Protein AF-A0A9E1RSB4-F1 (afdb_monomer_lite)

Foldseek 3Di:
DDLFDDPVDDDDDPVLCVVLVHFDPVDPECSRNLSRNSSVVVVHDDDDDPVDDDDDDDDPDLVRLLLVLLRNLQCLLVCCVRPPCSLALADAAQLLLLLLCQCPPNDPVSNVVSVVSLVVQLVVQLVVCVVPDDCSSVVSNVVSVVSSVVSLLSVLLLCQQAVVVVQPPDPVSVVVNVCSLQVVLVVCCVVVVDPDDSVVSSVSSSSSRNSSNNSNVNNCVVVVDCSSSDHDHDHDDDD

pLDDT: mean 91.97, std 9.06, range [29.28, 98.12]

Sequence (239 aa):
RTSYVPSAMLVVRTNMLEEAGGFDEAMRYGEDVDMVWRLIQHGHLVRFEPAAVVHHRNRPSVAAFARQRFSYGSSAAELSARHGDKVSPLQLPANITMTTLGLLFGGRRLRLVAAAATASSIVALTRKLIGKVDVPVKEAARLTVMTHGYAVHGLAAAVTRSWAPLLVWTSRSRQALAAALVVPAMIDWFRTRPANNLVTHTAFRALDHGSYCAGVWAGVLRSGSVAALLPKVRIGNNS

Radius of gyration: 20.21 Å; chains: 1; bounding box: 53×45×49 Å

Secondary structure (DSSP, 8-state):
--S---GGG----HHHHHHHT---TT-SSSHHHHHHHHHHHTT------TT----PPPPSSHHHHHHHHHHHHHTHHHHHHHHGGGG-S---BHHHHHHHHHHHH--HHHHHHHHHHHHHHHHHHHHHHTTTSS-HHHHHHHHHHHHHHHHHHHHHHHHHHTSGGGSSSSHHHHHHHHHHHHHHHHHHHHHH--SS-HHHHHHHHHHHHHHHHHHHHHHHHHHT--GGG----B-S---

Structure (mmCIF, N/CA/C/O backbone):
data_AF-A0A9E1RSB4-F1
#
_entry.id   AF-A0A9E1RSB4-F1
#
loop_
_atom_site.group_PDB
_atom_site.id
_atom_site.type_symbol
_atom_site.label_atom_id
_atom_site.label_alt_id
_atom_site.label_comp_id
_atom_site.label_asym_id
_atom_site.label_entity_id
_atom_site.label_seq_id
_atom_site.pdbx_PDB_ins_code
_atom_site.Cartn_x
_atom_site.Cartn_y
_atom_site.Cartn_z
_atom_site.occupancy
_atom_site.B_iso_or_equiv
_atom_site.auth_seq_id
_atom_site.auth_comp_id
_atom_site.auth_asym_id
_atom_site.auth_atom_id
_atom_site.pdbx_PDB_model_num
ATOM 1 N N . ARG A 1 1 ? 8.302 -14.194 6.674 1.00 59.12 1 ARG A N 1
ATOM 2 C CA . ARG A 1 1 ? 7.776 -13.348 7.773 1.00 59.12 1 ARG A CA 1
ATOM 3 C C . ARG A 1 1 ? 6.699 -12.462 7.165 1.00 59.12 1 ARG A C 1
ATOM 5 O O . ARG A 1 1 ? 6.981 -11.868 6.132 1.00 59.12 1 ARG A O 1
ATOM 12 N N . THR A 1 2 ? 5.485 -12.457 7.711 1.00 65.56 2 THR A N 1
ATOM 13 C CA . THR A 1 2 ? 4.400 -11.565 7.249 1.00 65.56 2 THR A CA 1
ATOM 14 C C . THR A 1 2 ? 4.286 -10.365 8.187 1.00 65.56 2 THR A C 1
ATOM 16 O O . THR A 1 2 ? 4.682 -10.467 9.346 1.00 65.56 2 THR A O 1
ATOM 19 N N . SER A 1 3 ? 3.815 -9.223 7.684 1.00 73.31 3 SER A N 1
ATOM 20 C CA . SER A 1 3 ? 3.693 -7.987 8.468 1.00 73.31 3 SER A CA 1
ATOM 21 C C . SER A 1 3 ? 2.512 -8.006 9.437 1.00 73.31 3 SER A C 1
ATOM 23 O O . SER A 1 3 ? 2.561 -7.301 10.439 1.00 73.31 3 SER A O 1
ATOM 25 N N . TYR A 1 4 ? 1.478 -8.800 9.146 1.00 80.75 4 TYR A N 1
ATOM 26 C CA . TYR A 1 4 ? 0.409 -9.180 10.068 1.00 80.75 4 TYR A CA 1
ATOM 27 C C . TYR A 1 4 ? -0.363 -10.395 9.516 1.00 80.75 4 TYR A C 1
ATOM 29 O O . TYR A 1 4 ? -0.115 -10.835 8.385 1.00 80.75 4 TYR A O 1
ATOM 37 N N . VAL A 1 5 ? -1.292 -10.931 10.310 1.00 81.75 5 VAL A N 1
ATOM 38 C CA . VAL A 1 5 ? -2.311 -11.906 9.891 1.00 81.75 5 VAL A CA 1
ATOM 39 C C . VAL A 1 5 ? -3.667 -11.490 10.474 1.00 81.75 5 VAL A C 1
ATOM 41 O O . VAL A 1 5 ? -3.691 -10.996 11.599 1.00 81.75 5 VAL A O 1
ATOM 44 N N . PRO A 1 6 ? -4.780 -11.641 9.735 1.00 83.38 6 PRO A N 1
ATOM 45 C CA . PRO A 1 6 ? -6.101 -11.293 10.250 1.00 83.38 6 PRO A CA 1
ATOM 46 C C . PRO A 1 6 ? -6.561 -12.290 11.321 1.00 83.38 6 PRO A C 1
ATOM 48 O O . PRO A 1 6 ? -6.310 -13.491 11.203 1.00 83.38 6 PRO A O 1
ATOM 51 N N . SER A 1 7 ? -7.328 -11.818 12.306 1.00 86.56 7 SER A N 1
ATOM 52 C CA . SER A 1 7 ? -7.889 -12.668 13.377 1.00 86.56 7 SER A CA 1
ATOM 53 C C . SER A 1 7 ? -8.895 -13.723 12.890 1.00 86.56 7 SER A C 1
ATOM 55 O O . SER A 1 7 ? -9.246 -14.631 13.638 1.00 86.56 7 SER A O 1
ATOM 57 N N . ALA A 1 8 ? -9.315 -13.664 11.619 1.00 87.00 8 ALA A N 1
ATOM 58 C CA . ALA A 1 8 ? -10.175 -14.668 10.988 1.00 87.00 8 ALA A CA 1
ATOM 59 C C . ALA A 1 8 ? -9.593 -16.095 11.045 1.00 87.00 8 ALA A C 1
ATOM 61 O O . ALA A 1 8 ? -10.357 -17.058 11.071 1.00 87.00 8 ALA A O 1
ATOM 62 N N . MET A 1 9 ? -8.262 -16.233 11.057 1.00 90.50 9 MET A N 1
ATOM 63 C CA . MET A 1 9 ? -7.573 -17.497 11.317 1.00 90.50 9 MET A CA 1
ATOM 64 C C . MET A 1 9 ? -6.211 -17.225 11.952 1.00 90.50 9 MET A C 1
ATOM 66 O O . MET A 1 9 ? -5.236 -16.926 11.262 1.00 90.50 9 MET A O 1
ATOM 70 N N . LEU A 1 10 ? -6.150 -17.338 13.276 1.00 92.19 10 LEU A N 1
ATOM 71 C CA . LEU A 1 10 ? -4.949 -17.076 14.057 1.00 92.19 10 LEU A CA 1
ATOM 72 C C . LEU A 1 10 ? -4.741 -18.184 15.088 1.00 92.19 10 LEU A C 1
ATOM 74 O O . LEU A 1 10 ? -5.652 -18.529 15.834 1.00 92.19 10 LEU A O 1
ATOM 78 N N . VAL A 1 11 ? -3.511 -18.687 15.158 1.00 93.50 11 VAL A N 1
ATOM 79 C CA . VAL A 1 11 ? -3.040 -19.531 16.257 1.00 93.50 11 VAL A CA 1
ATOM 80 C C . VAL A 1 11 ? -1.861 -18.818 16.901 1.00 93.50 11 VAL A C 1
ATOM 82 O O . VAL A 1 11 ? -0.884 -18.486 16.230 1.00 93.50 11 VAL A O 1
ATOM 85 N N . VAL A 1 12 ? -1.965 -18.576 18.202 1.00 93.69 12 VAL A N 1
ATOM 86 C CA . VAL A 1 12 ? -0.952 -17.892 19.007 1.00 93.69 12 VAL A CA 1
ATOM 87 C C . VAL A 1 12 ? -0.737 -18.679 20.293 1.00 93.69 12 VAL A C 1
ATOM 89 O O . VAL A 1 12 ? -1.664 -19.309 20.802 1.00 93.69 12 VAL A O 1
ATOM 92 N N . ARG A 1 13 ? 0.496 -18.692 20.807 1.00 94.81 13 ARG A N 1
ATOM 93 C CA . ARG A 1 13 ? 0.760 -19.282 22.123 1.00 94.81 13 ARG A CA 1
ATOM 94 C C . ARG A 1 13 ? 0.159 -18.376 23.191 1.00 94.81 13 ARG A C 1
ATOM 96 O O . ARG A 1 13 ? 0.394 -17.172 23.150 1.00 94.81 13 ARG A O 1
ATOM 103 N N . THR A 1 14 ? -0.570 -18.953 24.141 1.00 94.81 14 THR A N 1
ATOM 104 C CA . THR A 1 14 ? -1.261 -18.192 25.190 1.00 94.81 14 THR A CA 1
ATOM 105 C C . THR A 1 14 ? -0.311 -17.273 25.954 1.00 94.81 14 THR A C 1
ATOM 107 O O . THR A 1 14 ? -0.590 -16.088 26.062 1.00 94.81 14 THR A O 1
ATOM 110 N N . ASN A 1 15 ? 0.860 -17.775 26.358 1.00 95.00 15 ASN A N 1
ATOM 111 C CA . ASN A 1 15 ? 1.855 -16.971 27.070 1.00 95.00 15 ASN A CA 1
ATOM 112 C C . ASN A 1 15 ? 2.347 -15.760 26.255 1.00 95.00 15 ASN A C 1
ATOM 114 O O . ASN A 1 15 ? 2.463 -14.672 26.795 1.00 95.00 15 ASN A O 1
ATOM 118 N N . MET A 1 16 ? 2.567 -15.912 24.943 1.00 94.44 16 MET A N 1
ATOM 119 C CA . MET A 1 16 ? 2.961 -14.794 24.072 1.00 94.44 16 MET A CA 1
ATOM 120 C C . MET A 1 16 ? 1.840 -13.758 23.938 1.00 94.44 16 MET A C 1
ATOM 122 O O . MET A 1 16 ? 2.104 -12.562 23.848 1.00 94.44 16 MET A O 1
ATOM 126 N N . LEU A 1 17 ? 0.583 -14.211 23.902 1.00 93.69 17 LEU A N 1
ATOM 127 C CA . LEU A 1 17 ? -0.569 -13.315 23.855 1.00 93.69 17 LEU A CA 1
ATOM 128 C C . LEU A 1 17 ? -0.711 -12.530 25.167 1.00 93.69 17 LEU A C 1
ATOM 130 O O . LEU A 1 17 ? -0.956 -11.328 25.124 1.00 93.69 17 LEU A O 1
ATOM 134 N N . GLU A 1 18 ? -0.520 -13.187 26.309 1.00 93.31 18 GLU A N 1
ATOM 135 C CA . GLU A 1 18 ? -0.518 -12.557 27.635 1.00 93.31 18 GLU A CA 1
ATOM 136 C C . GLU A 1 18 ? 0.639 -11.560 27.785 1.00 93.31 18 GLU A C 1
ATOM 138 O O . GLU A 1 18 ? 0.407 -10.419 28.174 1.00 93.31 18 GLU A O 1
ATOM 143 N N . GLU A 1 19 ? 1.858 -11.937 27.382 1.00 91.94 19 GLU A N 1
ATOM 144 C CA . GLU A 1 19 ? 3.040 -11.060 27.359 1.00 91.94 19 GLU A CA 1
ATOM 145 C C . GLU A 1 19 ? 2.836 -9.831 26.465 1.00 91.94 19 GLU A C 1
ATOM 147 O O . GLU A 1 19 ? 3.320 -8.741 26.770 1.00 91.94 19 GLU A O 1
ATOM 152 N N . ALA A 1 20 ? 2.115 -9.983 25.351 1.00 91.62 20 ALA A N 1
ATOM 153 C CA . ALA A 1 20 ? 1.761 -8.862 24.495 1.00 91.62 20 ALA A CA 1
ATOM 154 C C . ALA A 1 20 ? 0.681 -7.963 25.109 1.00 91.62 20 ALA A C 1
ATOM 156 O O . ALA A 1 20 ? 0.584 -6.816 24.682 1.00 91.62 20 ALA A O 1
ATOM 157 N N . GLY A 1 21 ? -0.103 -8.439 26.083 1.00 92.81 21 GLY A N 1
ATOM 158 C CA . GLY A 1 21 ? -1.243 -7.730 26.673 1.00 92.81 21 GLY A CA 1
ATOM 159 C C . GLY A 1 21 ? -2.578 -7.984 25.963 1.00 92.81 21 GLY A C 1
ATOM 160 O O . GLY A 1 21 ? -3.450 -7.124 25.985 1.00 92.81 21 GLY A O 1
ATOM 161 N N . GLY A 1 22 ? -2.733 -9.120 25.274 1.00 93.69 22 GLY A N 1
ATOM 162 C CA . GLY A 1 22 ? -3.990 -9.523 24.635 1.00 93.69 22 GLY A CA 1
ATOM 163 C C . GLY A 1 22 ? -4.461 -8.597 23.508 1.00 93.69 22 GLY A C 1
ATOM 164 O O . GLY A 1 22 ? -3.684 -7.823 22.947 1.00 93.69 22 GLY A O 1
ATOM 165 N N . PHE A 1 23 ? -5.744 -8.681 23.154 1.00 94.88 23 PHE A N 1
ATOM 166 C CA . PHE A 1 23 ? -6.391 -7.690 22.289 1.00 94.88 23 PHE A CA 1
ATOM 167 C C . PHE A 1 23 ? -6.749 -6.453 23.113 1.00 94.88 23 PHE A C 1
ATOM 169 O O . PHE A 1 23 ? -7.233 -6.587 24.232 1.00 94.88 23 PHE A O 1
ATOM 176 N N . ASP A 1 24 ? -6.536 -5.262 22.557 1.00 93.81 24 ASP A N 1
ATOM 177 C CA . ASP A 1 24 ? -6.984 -4.033 23.211 1.00 93.81 24 ASP A CA 1
ATOM 178 C C . ASP A 1 24 ? -8.495 -3.855 23.000 1.00 93.81 24 ASP A C 1
ATOM 180 O O . ASP A 1 24 ? -8.952 -3.593 21.887 1.00 93.81 24 ASP A O 1
ATOM 184 N N . GLU A 1 25 ? -9.272 -3.990 24.074 1.00 92.88 25 GLU A N 1
ATOM 185 C CA . GLU A 1 25 ? -10.734 -3.882 24.049 1.00 92.88 25 GLU A CA 1
ATOM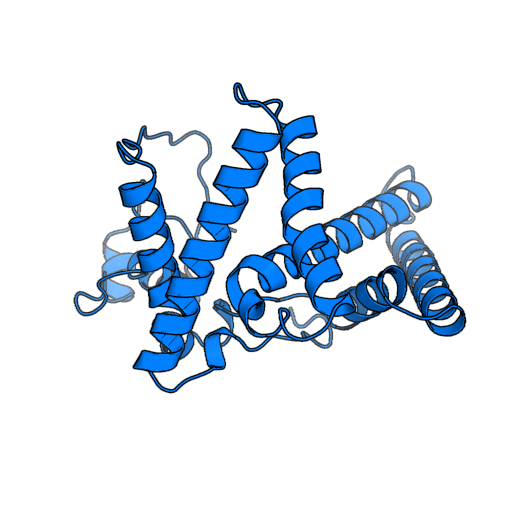 186 C C . GLU A 1 25 ? -11.241 -2.469 23.720 1.00 92.88 25 GLU A C 1
ATOM 188 O O . GLU A 1 25 ? -12.385 -2.310 23.284 1.00 92.88 25 GLU A O 1
ATOM 193 N N . ALA A 1 26 ? -10.402 -1.437 23.869 1.00 92.19 26 ALA A N 1
ATOM 194 C CA . ALA A 1 26 ? -10.743 -0.083 23.441 1.00 92.19 26 ALA A CA 1
ATOM 195 C C . ALA A 1 26 ? -10.755 0.050 21.907 1.00 92.19 26 ALA A C 1
ATOM 197 O O . ALA A 1 26 ? -11.407 0.948 21.363 1.00 92.19 26 ALA A O 1
ATOM 198 N N . MET A 1 27 ? -10.071 -0.853 21.194 1.00 92.75 27 MET A N 1
ATOM 199 C CA . MET A 1 27 ? -10.020 -0.853 19.737 1.00 92.75 27 MET A CA 1
ATOM 200 C C . MET A 1 27 ? -11.205 -1.610 19.150 1.00 92.75 27 MET A C 1
ATOM 202 O O . MET A 1 27 ? -11.328 -2.828 19.250 1.00 92.75 27 MET A O 1
ATOM 206 N N . ARG A 1 28 ? -12.069 -0.885 18.433 1.00 90.00 28 ARG A N 1
ATOM 207 C CA . ARG A 1 28 ? -13.167 -1.523 17.695 1.00 90.00 28 ARG A CA 1
ATOM 208 C C . ARG A 1 28 ? -12.721 -2.158 16.372 1.00 90.00 28 ARG A C 1
ATOM 210 O O . ARG A 1 28 ? -13.396 -3.068 15.892 1.00 90.00 28 ARG A O 1
ATOM 217 N N . TYR A 1 29 ? -11.671 -1.622 15.752 1.00 92.56 29 TYR A N 1
ATOM 218 C CA . TYR A 1 29 ? -11.145 -2.078 14.466 1.00 92.56 29 TYR A CA 1
ATOM 219 C C . TYR A 1 29 ? -9.620 -1.967 14.448 1.00 92.56 29 TYR A C 1
ATOM 221 O O . TYR A 1 29 ? -9.072 -0.962 14.896 1.00 92.56 29 TYR A O 1
ATOM 229 N N . GLY A 1 30 ? -8.947 -2.938 13.831 1.00 92.31 30 GLY A N 1
ATOM 230 C CA . GLY A 1 30 ? -7.484 -2.968 13.744 1.00 92.31 30 GLY A CA 1
ATOM 231 C C . GLY A 1 30 ? -6.809 -3.481 15.016 1.00 92.31 30 GLY A C 1
ATOM 232 O O . GLY A 1 30 ? -5.588 -3.439 15.107 1.00 92.31 30 GLY A O 1
ATOM 233 N N . GLU A 1 31 ? -7.592 -3.981 15.969 1.00 94.06 31 GLU A N 1
ATOM 234 C CA . GLU A 1 31 ? -7.148 -4.642 17.194 1.00 94.06 31 GLU A CA 1
ATOM 235 C C . GLU A 1 31 ? -6.261 -5.861 16.904 1.00 94.06 31 GLU A C 1
ATOM 237 O O . GLU A 1 31 ? -5.309 -6.140 17.629 1.00 94.06 31 GLU A O 1
ATOM 242 N N . ASP A 1 32 ? -6.538 -6.567 15.804 1.00 93.44 32 ASP A N 1
ATOM 243 C CA . ASP A 1 32 ? -5.744 -7.698 15.339 1.00 93.44 32 ASP A CA 1
ATOM 244 C C . ASP A 1 32 ? -4.384 -7.252 14.786 1.00 93.44 32 ASP A C 1
ATOM 246 O O . ASP A 1 32 ? -3.354 -7.842 15.114 1.00 93.44 32 ASP A O 1
ATOM 250 N N . VAL A 1 33 ? -4.360 -6.174 14.000 1.00 93.94 33 VAL A N 1
ATOM 251 C CA . VAL A 1 33 ? -3.128 -5.558 13.492 1.00 93.94 33 VAL A CA 1
ATOM 252 C C . VAL A 1 33 ? -2.262 -5.035 14.640 1.00 93.94 33 VAL A C 1
ATOM 254 O O . VAL A 1 33 ? -1.061 -5.309 14.653 1.00 93.94 33 VAL A O 1
ATOM 257 N N . ASP A 1 34 ? -2.857 -4.325 15.601 1.00 95.12 34 ASP A N 1
ATOM 258 C CA . ASP A 1 34 ? -2.183 -3.809 16.800 1.00 95.12 34 ASP A CA 1
ATOM 259 C C . ASP A 1 34 ? -1.548 -4.946 17.617 1.00 95.12 34 ASP A C 1
ATOM 261 O O . ASP A 1 34 ? -0.333 -4.948 17.840 1.00 95.12 34 ASP A O 1
ATOM 265 N N . MET A 1 35 ? -2.333 -5.971 17.967 1.00 94.50 35 MET A N 1
ATOM 266 C CA . MET A 1 35 ? -1.860 -7.124 18.738 1.00 94.50 35 MET A CA 1
ATOM 267 C C . MET A 1 35 ? -0.703 -7.842 18.027 1.00 94.50 35 MET A C 1
ATOM 269 O O . MET A 1 35 ? 0.338 -8.114 18.633 1.00 94.50 35 MET A O 1
ATOM 273 N N . VAL A 1 36 ? -0.813 -8.077 16.714 1.00 93.94 36 VAL A N 1
ATOM 274 C CA . VAL A 1 36 ? 0.262 -8.720 15.945 1.00 93.94 36 VAL A CA 1
ATOM 275 C C . VAL A 1 36 ? 1.510 -7.833 15.861 1.00 93.94 36 VAL A C 1
ATOM 277 O O . VAL A 1 36 ? 2.639 -8.328 15.901 1.00 93.94 36 VAL A O 1
ATOM 280 N N . TRP A 1 37 ? 1.351 -6.514 15.770 1.00 94.00 37 TRP A N 1
ATOM 281 C CA . TRP A 1 37 ? 2.481 -5.592 15.768 1.00 94.00 37 TRP A CA 1
ATOM 282 C C . TRP A 1 37 ? 3.176 -5.475 17.119 1.00 94.00 37 TRP A C 1
ATOM 284 O O . TRP A 1 37 ? 4.404 -5.331 17.100 1.00 94.00 37 TRP A O 1
ATOM 294 N N . ARG A 1 38 ? 2.445 -5.587 18.235 1.00 94.12 38 ARG A N 1
ATOM 295 C CA . ARG A 1 38 ? 3.016 -5.729 19.583 1.00 94.12 38 ARG A CA 1
ATOM 296 C C . ARG A 1 38 ? 3.811 -7.027 19.714 1.00 94.12 38 ARG A C 1
ATOM 298 O O . ARG A 1 38 ? 4.974 -6.977 20.103 1.00 94.12 38 ARG A O 1
ATOM 305 N N . LEU A 1 39 ? 3.272 -8.159 19.249 1.00 93.56 39 LEU A N 1
ATOM 306 C CA . LEU A 1 39 ? 4.011 -9.433 19.219 1.00 93.56 39 LEU A CA 1
ATOM 307 C C . LEU A 1 39 ? 5.337 -9.323 18.448 1.00 93.56 39 LEU A C 1
ATOM 309 O O . LEU A 1 39 ? 6.375 -9.789 18.914 1.00 93.56 39 LEU A O 1
ATOM 313 N N . ILE A 1 40 ? 5.327 -8.675 17.277 1.00 92.00 40 ILE A N 1
ATOM 314 C CA . ILE A 1 40 ? 6.549 -8.447 16.489 1.00 92.00 40 ILE A CA 1
ATOM 315 C C . ILE A 1 40 ? 7.521 -7.514 17.227 1.00 92.00 40 ILE A C 1
ATOM 317 O O . ILE A 1 40 ? 8.731 -7.728 17.166 1.00 92.00 40 ILE A O 1
ATOM 321 N N . GLN A 1 41 ? 7.021 -6.479 17.911 1.00 91.12 41 GLN A N 1
ATOM 322 C CA . GLN A 1 41 ? 7.851 -5.573 18.718 1.00 91.12 41 GLN A CA 1
ATOM 323 C C . GLN A 1 41 ? 8.515 -6.297 19.894 1.00 91.12 41 GLN A C 1
ATOM 325 O O . GLN A 1 41 ? 9.658 -5.986 20.212 1.00 91.12 41 GLN A O 1
ATOM 330 N N . HIS A 1 42 ? 7.857 -7.307 20.465 1.00 91.69 42 HIS A N 1
ATOM 331 C CA . HIS A 1 42 ? 8.422 -8.193 21.490 1.00 91.69 42 HIS A CA 1
ATOM 332 C C . HIS A 1 42 ? 9.366 -9.270 20.916 1.00 91.69 42 HIS A C 1
ATOM 334 O O . HIS A 1 42 ? 9.829 -10.152 21.633 1.00 91.69 42 HIS A O 1
ATOM 340 N N . GLY A 1 43 ? 9.690 -9.215 19.619 1.00 91.44 43 GLY A N 1
ATOM 341 C CA . GLY A 1 43 ? 10.643 -10.125 18.980 1.00 91.44 43 GLY A CA 1
ATOM 342 C C . GLY A 1 43 ? 10.050 -11.467 18.545 1.00 91.44 43 GLY A C 1
ATOM 343 O O . GLY A 1 43 ? 10.782 -12.325 18.044 1.00 91.44 43 GLY A O 1
ATOM 344 N N . HIS A 1 44 ? 8.735 -11.661 18.673 1.00 92.38 44 HIS A N 1
ATOM 345 C CA . HIS A 1 44 ? 8.086 -12.878 18.201 1.00 92.38 44 HIS A CA 1
ATOM 346 C C . HIS A 1 44 ? 7.960 -12.905 16.673 1.00 92.38 44 HIS A C 1
ATOM 348 O O . HIS A 1 44 ? 7.932 -11.886 15.975 1.00 92.38 44 HIS A O 1
ATOM 354 N N . LEU A 1 45 ? 7.875 -14.119 16.132 1.00 90.69 45 LEU A N 1
ATOM 355 C CA . LEU A 1 45 ? 7.778 -14.354 14.697 1.00 90.69 45 LEU A CA 1
ATOM 356 C C . LEU A 1 45 ? 6.340 -14.637 14.283 1.00 90.69 45 LEU A C 1
ATOM 358 O O . LEU A 1 45 ? 5.688 -15.522 14.826 1.00 90.69 45 LEU A O 1
ATOM 362 N N . VAL A 1 46 ? 5.900 -13.953 13.229 1.00 90.94 46 VAL A N 1
ATOM 363 C CA . VAL A 1 46 ? 4.607 -14.198 12.584 1.00 90.94 46 VAL A CA 1
ATOM 364 C C . VAL A 1 46 ? 4.836 -14.907 11.252 1.00 90.94 46 VAL A C 1
ATOM 366 O O . VAL A 1 46 ? 5.569 -14.427 10.368 1.00 90.94 46 VAL A O 1
ATOM 369 N N . ARG A 1 47 ? 4.205 -16.074 11.104 1.00 91.25 47 ARG A N 1
ATOM 370 C CA . ARG A 1 47 ? 4.283 -16.929 9.918 1.00 91.25 47 ARG A CA 1
ATOM 371 C C . ARG A 1 47 ? 2.892 -17.128 9.323 1.00 91.25 47 ARG A C 1
ATOM 373 O O . ARG A 1 47 ? 1.933 -17.366 10.041 1.00 91.25 47 ARG A O 1
ATOM 380 N N . PHE A 1 48 ? 2.828 -17.061 7.998 1.00 90.31 48 PHE A N 1
ATOM 381 C CA . PHE A 1 48 ? 1.669 -17.484 7.222 1.00 90.31 48 PHE A CA 1
ATOM 382 C C . PHE A 1 48 ? 1.742 -19.002 6.986 1.00 90.31 48 PHE A C 1
ATOM 384 O O . PHE A 1 48 ? 2.798 -19.493 6.581 1.00 90.31 48 PHE A O 1
ATOM 391 N N . GLU A 1 49 ? 0.654 -19.726 7.256 1.00 92.62 49 GLU A N 1
ATOM 392 C CA . GLU A 1 49 ? 0.532 -21.171 7.027 1.00 92.62 49 GLU A CA 1
ATOM 393 C C . GLU A 1 49 ? -0.444 -21.430 5.865 1.00 92.62 49 GLU A C 1
ATOM 395 O O . GLU A 1 49 ? -1.651 -21.332 6.069 1.00 92.62 49 GLU A O 1
ATOM 400 N N . PRO A 1 50 ? 0.041 -21.725 4.643 1.00 91.06 50 PRO A N 1
ATOM 401 C CA . PRO A 1 50 ? -0.823 -21.891 3.475 1.00 91.06 50 PRO A CA 1
ATOM 402 C C . PRO A 1 50 ? -1.729 -23.129 3.536 1.00 91.06 50 PRO A C 1
ATOM 404 O O . PRO A 1 50 ? -2.745 -23.146 2.846 1.00 91.06 50 PRO A O 1
ATOM 407 N N . ALA A 1 51 ? -1.385 -24.157 4.323 1.00 94.19 51 ALA A N 1
ATOM 408 C CA . ALA A 1 51 ? -2.225 -25.349 4.475 1.00 94.19 51 ALA A CA 1
ATOM 409 C C . ALA A 1 51 ? -3.409 -25.129 5.434 1.00 94.19 51 ALA A C 1
ATOM 411 O O . ALA A 1 51 ? -4.369 -25.899 5.432 1.00 94.19 51 ALA A O 1
ATOM 412 N N . ALA A 1 52 ? -3.353 -24.081 6.254 1.00 91.75 52 ALA A N 1
ATOM 413 C CA . ALA A 1 52 ? -4.392 -23.730 7.203 1.00 91.75 52 ALA A CA 1
ATOM 414 C C . ALA A 1 52 ? -5.458 -22.882 6.487 1.00 91.75 52 ALA A C 1
ATOM 416 O O . ALA A 1 52 ? -5.248 -21.704 6.202 1.00 91.75 52 ALA A O 1
ATOM 417 N N . VAL A 1 53 ? -6.599 -23.502 6.166 1.00 90.88 53 VAL A N 1
ATOM 418 C CA . VAL A 1 53 ? -7.686 -22.875 5.399 1.00 90.88 53 VAL A CA 1
ATOM 419 C C . VAL A 1 53 ? -8.955 -22.791 6.242 1.00 90.88 53 VAL A C 1
ATOM 421 O O . VAL A 1 53 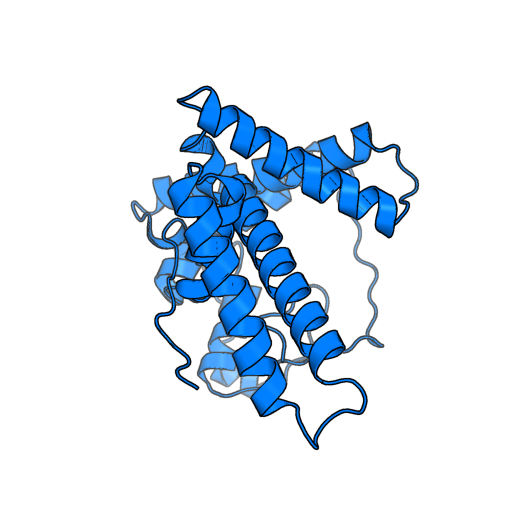? -9.396 -23.782 6.820 1.00 90.88 53 VAL A O 1
ATOM 424 N N . VAL A 1 54 ? -9.578 -21.611 6.260 1.00 91.19 54 VAL A N 1
ATOM 425 C CA . VAL A 1 54 ? -10.918 -21.394 6.816 1.00 91.19 54 VAL A CA 1
ATOM 426 C C . VAL A 1 54 ? -11.799 -20.681 5.793 1.00 91.19 54 VAL A C 1
ATOM 428 O O . VAL A 1 54 ? -11.342 -19.806 5.054 1.00 91.19 54 VAL A O 1
ATOM 431 N N . HIS A 1 55 ? -13.084 -21.031 5.757 1.00 89.94 55 HIS A N 1
ATOM 432 C CA . HIS A 1 55 ? -14.068 -20.349 4.923 1.00 89.94 55 HIS A CA 1
ATOM 433 C C . HIS A 1 55 ? -14.787 -19.274 5.733 1.00 89.94 55 HIS A C 1
ATOM 435 O O . HIS A 1 55 ? -15.583 -19.568 6.621 1.00 89.94 55 HIS A O 1
ATOM 441 N N . HIS A 1 56 ? -14.523 -18.013 5.404 1.00 85.12 56 HIS A N 1
ATOM 442 C CA . HIS A 1 56 ? -15.215 -16.886 6.013 1.00 85.12 56 HIS A CA 1
ATOM 443 C C . HIS A 1 56 ? -16.424 -16.478 5.164 1.00 85.12 56 HIS A C 1
ATOM 445 O O . HIS A 1 56 ? -16.337 -16.346 3.940 1.00 85.12 56 HIS A O 1
ATOM 451 N N . ARG A 1 57 ? -17.566 -16.223 5.809 1.00 86.88 57 ARG A N 1
ATOM 452 C CA . ARG A 1 57 ? -18.762 -15.744 5.109 1.00 86.88 57 ARG A CA 1
ATOM 453 C C . ARG A 1 57 ? -18.557 -14.302 4.643 1.00 86.88 57 ARG A C 1
ATOM 455 O O . ARG A 1 57 ? -18.383 -13.385 5.450 1.00 86.88 57 ARG A O 1
ATOM 462 N N . ASN A 1 58 ? -18.611 -14.092 3.333 1.00 83.88 58 ASN A N 1
ATOM 463 C CA . ASN A 1 58 ? -18.565 -12.753 2.753 1.00 83.88 58 ASN A CA 1
ATOM 464 C C . ASN A 1 58 ? -19.821 -11.948 3.110 1.00 83.88 58 ASN A C 1
ATOM 466 O O . ASN A 1 58 ? -20.876 -12.498 3.437 1.00 83.88 58 ASN A O 1
ATOM 470 N N . ARG A 1 59 ? -19.706 -10.617 3.069 1.00 88.88 59 ARG A N 1
ATOM 471 C CA . ARG A 1 59 ? -20.843 -9.731 3.332 1.00 88.88 59 ARG A CA 1
ATOM 472 C C . ARG A 1 59 ? -21.930 -9.936 2.265 1.00 88.88 59 ARG A C 1
ATOM 474 O O . ARG A 1 59 ? -21.591 -10.051 1.090 1.00 88.88 59 ARG A O 1
ATOM 481 N N . PRO A 1 60 ? -23.220 -9.947 2.649 1.00 88.06 60 PRO A N 1
ATOM 482 C CA . PRO A 1 60 ? -24.309 -10.295 1.734 1.00 88.06 60 PRO A CA 1
ATOM 483 C C . PRO A 1 60 ? -24.646 -9.179 0.736 1.00 88.06 60 PRO A C 1
ATOM 485 O O . PRO A 1 60 ? -25.411 -9.408 -0.193 1.00 88.06 60 PRO A O 1
ATOM 488 N N . SER A 1 61 ? -24.117 -7.965 0.926 1.00 94.38 61 SER A N 1
ATOM 489 C CA . SER A 1 61 ? -24.408 -6.822 0.062 1.00 94.38 61 SER A CA 1
ATOM 490 C C . SER A 1 61 ? -23.201 -5.912 -0.145 1.00 94.38 61 SER A C 1
ATOM 492 O O . SER A 1 61 ? -22.314 -5.804 0.708 1.00 94.38 61 SER A O 1
ATOM 494 N N . VAL A 1 62 ? -23.222 -5.196 -1.271 1.00 94.25 62 VAL A N 1
ATOM 495 C CA . VAL A 1 62 ? -22.228 -4.181 -1.652 1.00 94.25 62 VAL A CA 1
ATOM 496 C C . VAL A 1 62 ? -22.086 -3.106 -0.570 1.00 94.25 62 VAL A C 1
ATOM 498 O O . VAL A 1 62 ? -20.975 -2.731 -0.205 1.00 94.25 62 VAL A O 1
ATOM 501 N N . ALA A 1 63 ? -23.203 -2.670 0.017 1.00 95.69 63 ALA A N 1
ATOM 502 C CA . ALA A 1 63 ? -23.202 -1.681 1.092 1.00 95.69 63 ALA A CA 1
ATOM 503 C C . ALA A 1 63 ? -22.550 -2.215 2.379 1.00 95.69 63 ALA A C 1
ATOM 505 O O . ALA A 1 63 ? -21.797 -1.500 3.037 1.00 95.69 63 ALA A O 1
ATOM 506 N N . ALA A 1 64 ? -22.807 -3.477 2.744 1.00 95.31 64 ALA A N 1
ATOM 507 C CA . ALA A 1 64 ? -22.174 -4.095 3.907 1.00 95.31 64 ALA A CA 1
ATOM 508 C C . ALA A 1 64 ? -20.663 -4.298 3.699 1.00 95.31 64 ALA A C 1
ATOM 510 O O . ALA A 1 64 ? -19.889 -4.103 4.636 1.00 95.31 64 ALA A O 1
ATOM 511 N N . PHE A 1 65 ? -20.242 -4.631 2.476 1.00 94.94 65 PHE A N 1
ATOM 512 C CA . PHE A 1 65 ? -18.831 -4.678 2.094 1.00 94.94 65 PHE A CA 1
ATOM 513 C C . PHE A 1 65 ? -18.162 -3.298 2.190 1.00 94.94 65 PHE A C 1
ATOM 515 O O . PHE A 1 65 ? -17.129 -3.162 2.842 1.00 94.94 65 PHE A O 1
ATOM 522 N N . ALA A 1 66 ? -18.777 -2.259 1.618 1.00 97.19 66 ALA A N 1
ATOM 523 C CA . ALA A 1 66 ? -18.260 -0.892 1.667 1.00 97.19 66 ALA A CA 1
ATOM 524 C C . ALA A 1 66 ? -18.099 -0.392 3.112 1.00 97.19 66 ALA A C 1
ATOM 526 O O . ALA A 1 66 ? -17.039 0.110 3.479 1.00 97.19 66 ALA A O 1
ATOM 527 N N . ARG A 1 67 ? -19.105 -0.619 3.972 1.00 96.50 67 ARG A N 1
ATOM 528 C CA . ARG A 1 67 ? -19.022 -0.283 5.404 1.00 96.50 67 ARG A CA 1
ATOM 529 C C . ARG A 1 67 ? -17.857 -0.979 6.099 1.00 96.50 67 ARG A C 1
ATOM 531 O O . ARG A 1 67 ? -17.145 -0.341 6.861 1.00 96.50 67 ARG A O 1
ATOM 538 N N . GLN A 1 68 ? -17.625 -2.259 5.813 1.00 95.00 68 GLN A N 1
ATOM 539 C CA . GLN A 1 68 ? -16.492 -2.988 6.383 1.00 95.00 68 GLN A CA 1
ATOM 540 C C . GLN A 1 68 ? -15.148 -2.392 5.940 1.00 95.00 68 GLN A C 1
ATOM 542 O O . GLN A 1 68 ? -14.251 -2.217 6.762 1.00 95.00 68 GLN A O 1
ATOM 547 N N . ARG A 1 69 ? -15.003 -2.047 4.655 1.00 96.38 69 ARG A N 1
ATOM 548 C CA . ARG A 1 69 ? -13.784 -1.403 4.144 1.00 96.38 69 ARG A CA 1
ATOM 549 C C . ARG A 1 69 ? -13.559 -0.024 4.752 1.00 96.38 69 ARG A C 1
ATOM 551 O O . ARG A 1 69 ? -12.426 0.287 5.108 1.00 96.38 69 ARG A O 1
ATOM 558 N N . PHE A 1 70 ? -14.626 0.750 4.933 1.00 97.94 70 PHE A N 1
ATOM 559 C CA . PHE A 1 70 ? -14.589 2.010 5.670 1.00 97.94 70 PHE A CA 1
ATOM 560 C C . PHE A 1 70 ? -14.118 1.811 7.116 1.00 97.94 70 PHE A C 1
ATOM 562 O O . PHE A 1 70 ? -13.199 2.499 7.553 1.00 97.94 70 PHE A O 1
ATOM 569 N N . SER A 1 71 ? -14.673 0.831 7.835 1.00 95.94 71 SER A N 1
ATOM 570 C CA . SER A 1 71 ? -14.252 0.510 9.203 1.00 95.94 71 SER A CA 1
ATOM 571 C C . SER A 1 71 ? -12.757 0.189 9.289 1.00 95.94 71 SER A C 1
ATOM 573 O O . SER A 1 71 ? -12.070 0.738 10.147 1.00 95.94 71 SER A O 1
ATOM 575 N N . TYR A 1 72 ? -12.225 -0.609 8.358 1.00 94.88 72 TYR A N 1
ATOM 576 C CA . TYR A 1 72 ? -10.787 -0.897 8.293 1.00 94.88 72 TYR A CA 1
ATOM 577 C C . TYR A 1 72 ? -9.936 0.333 7.984 1.00 94.88 72 TYR A C 1
ATOM 579 O O . TYR A 1 72 ? -8.850 0.474 8.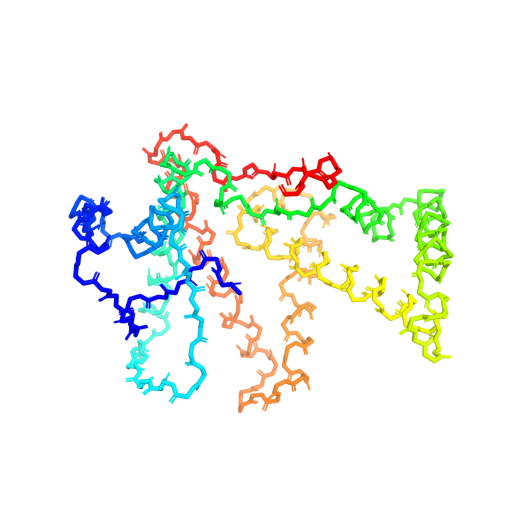526 1.00 94.88 72 TYR A O 1
ATOM 587 N N . GLY A 1 73 ? -10.410 1.237 7.124 1.00 96.06 73 GLY A N 1
ATOM 588 C CA . GLY A 1 73 ? -9.714 2.500 6.886 1.00 96.06 73 GLY A CA 1
ATOM 589 C C . GLY A 1 73 ? -9.677 3.379 8.137 1.00 96.06 73 GLY A C 1
ATOM 590 O O . GLY A 1 73 ? -8.665 4.016 8.416 1.00 96.06 73 GLY A O 1
ATOM 591 N N . SER A 1 74 ? -10.762 3.385 8.917 1.00 96.19 74 SER A N 1
ATOM 592 C CA . SER A 1 74 ? -10.905 4.262 10.084 1.00 96.19 74 SER A CA 1
ATOM 593 C C . SER A 1 74 ? -9.941 3.966 11.232 1.00 96.19 74 SER A C 1
ATOM 595 O O . SER A 1 74 ? -9.636 4.879 11.997 1.00 96.19 74 SER A O 1
ATOM 597 N N . SER A 1 75 ? -9.396 2.747 11.316 1.00 95.12 75 SER A N 1
ATOM 598 C CA . SER A 1 75 ? -8.382 2.394 12.318 1.00 95.12 75 SER A CA 1
ATOM 599 C C . SER A 1 75 ? -6.974 2.881 11.968 1.00 95.12 75 SER A C 1
ATOM 601 O O . SER A 1 75 ? -6.093 2.857 12.823 1.00 95.12 75 SER A O 1
ATOM 603 N N . ALA A 1 76 ? -6.732 3.365 10.743 1.00 94.38 76 ALA A N 1
ATOM 604 C CA . ALA A 1 76 ? -5.392 3.749 10.299 1.00 94.38 76 ALA A CA 1
ATOM 605 C C . ALA A 1 76 ? -4.765 4.859 11.162 1.00 94.38 76 ALA A C 1
ATOM 607 O O . ALA A 1 76 ? -3.575 4.808 11.468 1.00 94.38 76 ALA A O 1
ATOM 608 N N . ALA A 1 77 ? -5.555 5.854 11.575 1.00 92.81 77 ALA A N 1
ATOM 609 C CA . ALA A 1 77 ? -5.068 6.946 12.417 1.00 92.81 77 ALA A CA 1
ATOM 610 C C . ALA A 1 77 ? -4.680 6.461 13.824 1.00 92.81 77 ALA A C 1
ATOM 612 O O . ALA A 1 77 ? -3.617 6.823 14.322 1.00 92.81 77 ALA A O 1
ATOM 613 N N . GLU A 1 78 ? -5.504 5.605 14.430 1.00 93.50 78 GLU A N 1
ATOM 614 C CA . GLU A 1 78 ? -5.234 5.021 15.747 1.00 93.50 78 GLU A CA 1
ATOM 615 C C . GLU A 1 78 ? -4.010 4.095 15.714 1.00 93.50 78 GLU A C 1
ATOM 617 O O . GLU A 1 78 ? -3.094 4.238 16.522 1.00 93.50 78 GLU A O 1
ATOM 622 N N . LEU A 1 79 ? -3.927 3.216 14.712 1.00 94.31 79 LEU A N 1
ATOM 623 C CA . LEU A 1 79 ? -2.762 2.359 14.495 1.00 94.31 79 LEU A CA 1
ATOM 624 C C . LEU A 1 79 ? -1.482 3.170 14.256 1.00 94.31 79 LEU A C 1
ATOM 626 O O . LEU A 1 79 ? -0.402 2.759 14.676 1.00 94.31 79 LEU A O 1
ATOM 630 N N . SER A 1 80 ? -1.584 4.325 13.592 1.00 93.31 80 SER A N 1
ATOM 631 C CA . SER A 1 80 ? -0.434 5.200 13.358 1.00 93.31 80 SER A CA 1
ATOM 632 C C . SER A 1 80 ? 0.004 5.907 14.639 1.00 93.31 80 SER A C 1
ATOM 634 O O . SER A 1 80 ? 1.202 6.045 14.866 1.00 93.31 80 SER A O 1
ATOM 636 N N . ALA A 1 81 ? -0.930 6.288 15.513 1.00 92.19 81 ALA A N 1
ATOM 637 C CA . ALA A 1 81 ? -0.597 6.833 16.828 1.00 92.19 81 ALA A CA 1
ATOM 638 C C . ALA A 1 81 ? 0.138 5.805 17.709 1.00 92.19 81 ALA A C 1
ATOM 640 O O . ALA A 1 81 ? 1.083 6.160 18.407 1.00 92.19 81 ALA A O 1
ATOM 641 N N . ARG A 1 82 ? -0.255 4.527 17.631 1.00 92.81 82 ARG A N 1
ATOM 642 C CA . ARG A 1 82 ? 0.309 3.432 18.441 1.00 92.81 82 ARG A CA 1
ATOM 643 C C . ARG A 1 82 ? 1.628 2.877 17.899 1.00 92.81 82 ARG A C 1
ATOM 645 O O . ARG A 1 82 ? 2.536 2.556 18.660 1.00 92.81 82 ARG A O 1
ATOM 652 N N . HIS A 1 83 ? 1.754 2.759 16.577 1.00 91.94 83 HIS A N 1
ATOM 653 C CA . HIS A 1 83 ? 2.876 2.064 15.931 1.00 91.94 83 HIS A CA 1
ATOM 654 C C . HIS A 1 83 ? 3.637 2.909 14.906 1.00 91.94 83 HIS A C 1
ATOM 656 O O . HIS A 1 83 ? 4.441 2.380 14.129 1.00 91.94 83 HIS A O 1
ATOM 662 N N . GLY A 1 84 ? 3.392 4.217 14.893 1.00 89.06 84 GLY A N 1
ATOM 663 C CA . GLY A 1 84 ? 4.077 5.177 14.043 1.00 89.06 84 GLY A CA 1
ATOM 664 C C . GLY A 1 84 ? 3.876 4.885 12.560 1.00 89.06 84 GLY A C 1
ATOM 665 O O . GLY A 1 84 ? 2.766 4.886 12.023 1.00 89.06 84 GLY A O 1
ATOM 666 N N . ASP A 1 85 ? 4.989 4.645 11.878 1.00 84.88 85 ASP A N 1
ATOM 667 C CA . ASP A 1 85 ? 5.054 4.596 10.421 1.00 84.88 85 ASP A CA 1
ATOM 668 C C . ASP A 1 85 ? 4.715 3.237 9.793 1.00 84.88 85 ASP A C 1
ATOM 670 O O . ASP A 1 85 ? 4.687 3.123 8.563 1.00 84.88 85 ASP A O 1
ATOM 674 N N . LYS A 1 86 ? 4.383 2.218 10.597 1.00 84.94 86 LYS A N 1
ATOM 675 C CA . LYS A 1 86 ? 3.952 0.908 10.079 1.00 84.94 86 LYS A CA 1
ATOM 676 C C . LYS A 1 86 ? 2.687 1.000 9.218 1.00 84.94 86 LYS A C 1
ATOM 678 O O . LYS A 1 86 ? 2.521 0.191 8.306 1.00 84.94 86 LYS A O 1
ATOM 683 N N . VAL A 1 87 ? 1.840 2.003 9.466 1.00 86.06 87 VAL A N 1
ATOM 684 C CA . VAL A 1 87 ? 0.606 2.287 8.707 1.00 86.06 87 VAL A CA 1
ATOM 685 C C . VAL A 1 87 ? 0.868 3.128 7.453 1.00 86.06 87 VAL A C 1
ATOM 687 O O . VAL A 1 87 ? -0.046 3.354 6.663 1.00 86.06 87 VAL A O 1
ATOM 690 N N . SER A 1 88 ? 2.103 3.599 7.244 1.00 87.44 88 SER A N 1
ATOM 691 C CA . SER A 1 88 ? 2.399 4.534 6.162 1.00 87.44 88 SER A CA 1
ATOM 692 C C . SER A 1 88 ? 1.930 3.983 4.807 1.00 87.44 88 SER A C 1
ATOM 694 O O . SER A 1 88 ? 2.265 2.842 4.460 1.00 87.44 88 SER A O 1
ATOM 696 N N . PRO A 1 89 ? 1.192 4.786 4.014 1.00 86.44 89 PRO A N 1
ATOM 697 C CA . PRO A 1 89 ? 0.612 4.348 2.748 1.00 86.44 89 PRO A CA 1
ATOM 698 C C . PRO A 1 89 ? 1.665 4.006 1.691 1.00 86.44 89 PRO A C 1
ATOM 700 O O . PRO A 1 89 ? 1.353 3.329 0.713 1.00 86.44 89 PRO A O 1
ATOM 703 N N . LEU A 1 90 ? 2.910 4.454 1.880 1.00 87.12 90 LEU A N 1
ATOM 704 C CA . LEU A 1 90 ? 4.024 4.161 0.992 1.00 87.12 90 LEU A CA 1
ATOM 705 C C . LEU A 1 90 ? 5.305 3.941 1.804 1.00 87.12 90 LEU A C 1
ATOM 707 O O . LEU A 1 90 ? 5.795 4.862 2.451 1.00 87.12 90 LEU A O 1
ATOM 711 N N . GLN A 1 91 ? 5.861 2.729 1.726 1.00 84.50 91 GLN A N 1
ATOM 712 C CA . GLN A 1 91 ? 7.094 2.328 2.418 1.00 84.50 91 GLN A CA 1
ATOM 713 C C . GLN A 1 91 ? 8.127 1.776 1.432 1.00 84.50 91 GLN A C 1
ATOM 715 O O . GLN A 1 91 ? 8.568 0.631 1.530 1.00 84.50 91 GLN A O 1
ATOM 720 N N . LEU A 1 92 ? 8.486 2.580 0.436 1.00 84.44 92 LEU A N 1
ATOM 721 C CA . LEU A 1 92 ? 9.458 2.200 -0.584 1.00 84.44 92 LEU A CA 1
ATOM 722 C C . LEU A 1 92 ? 10.771 2.968 -0.399 1.00 84.44 92 LEU A C 1
ATOM 724 O O . LEU A 1 92 ? 10.758 4.106 0.082 1.00 84.44 92 LEU A O 1
ATOM 728 N N . PRO A 1 93 ? 11.912 2.387 -0.810 1.00 88.44 93 PRO A N 1
ATOM 729 C CA . PRO A 1 93 ? 13.170 3.116 -0.862 1.00 88.44 93 PRO A CA 1
ATOM 730 C C . PRO A 1 93 ? 13.044 4.399 -1.694 1.00 88.44 93 PRO A C 1
ATOM 732 O O . PRO A 1 93 ? 12.393 4.416 -2.747 1.00 88.44 93 PRO A O 1
ATOM 735 N N . ALA A 1 94 ? 13.682 5.473 -1.225 1.00 88.00 94 ALA A N 1
ATOM 736 C CA . ALA A 1 94 ? 13.613 6.794 -1.852 1.00 88.00 94 ALA A CA 1
ATOM 737 C C . ALA A 1 94 ? 14.010 6.754 -3.330 1.00 88.00 94 ALA A C 1
ATOM 739 O O . ALA A 1 94 ? 13.301 7.264 -4.193 1.00 88.00 94 ALA A O 1
ATOM 740 N N . ASN A 1 95 ? 15.127 6.088 -3.623 1.00 90.50 95 ASN A N 1
ATOM 741 C CA . ASN A 1 95 ? 15.674 5.955 -4.967 1.00 90.50 95 ASN A CA 1
ATOM 742 C C . ASN A 1 95 ? 14.680 5.287 -5.924 1.00 90.50 95 ASN A C 1
ATOM 744 O O . ASN A 1 95 ? 14.441 5.827 -6.996 1.00 90.50 95 ASN A O 1
ATOM 748 N N . ILE A 1 96 ? 14.058 4.175 -5.520 1.00 92.12 96 ILE A N 1
ATOM 749 C CA . ILE A 1 96 ? 13.081 3.458 -6.350 1.00 92.12 96 ILE A CA 1
ATOM 750 C C . ILE A 1 96 ? 11.835 4.311 -6.582 1.00 92.12 96 ILE A C 1
ATOM 752 O O . ILE A 1 96 ? 11.328 4.381 -7.701 1.00 92.12 96 ILE A O 1
ATOM 756 N N . THR A 1 97 ? 11.346 4.985 -5.540 1.00 90.88 97 THR A N 1
ATOM 757 C CA . THR A 1 97 ? 10.196 5.890 -5.660 1.00 90.88 97 THR A CA 1
ATOM 758 C C . THR A 1 97 ? 10.501 7.017 -6.647 1.00 90.88 97 THR A C 1
ATOM 760 O O . THR A 1 97 ? 9.725 7.259 -7.569 1.00 90.88 97 THR A O 1
ATOM 763 N N . MET A 1 98 ? 11.662 7.662 -6.515 1.00 92.38 98 MET A N 1
ATOM 764 C CA . MET A 1 98 ? 12.065 8.788 -7.358 1.00 92.38 98 MET A CA 1
ATOM 765 C C . MET A 1 98 ? 12.330 8.378 -8.809 1.00 92.38 98 MET A C 1
ATOM 767 O O . MET A 1 98 ? 11.868 9.069 -9.718 1.00 92.38 98 MET A O 1
ATOM 771 N N . THR A 1 99 ? 13.012 7.253 -9.062 1.00 95.06 99 THR A N 1
ATOM 772 C CA . THR A 1 99 ? 13.212 6.757 -10.435 1.00 95.06 99 THR A CA 1
ATOM 773 C C . THR A 1 99 ? 11.883 6.371 -11.072 1.00 95.06 99 THR A C 1
ATOM 775 O O . THR A 1 99 ? 11.622 6.755 -12.209 1.00 95.06 99 THR A O 1
ATOM 778 N N . THR A 1 100 ? 10.992 5.706 -10.331 1.00 94.75 100 THR A N 1
ATOM 779 C CA . THR A 1 100 ? 9.659 5.329 -10.825 1.00 94.75 100 THR A CA 1
ATOM 780 C C . THR A 1 100 ? 8.821 6.561 -11.176 1.00 94.75 100 THR A C 1
ATOM 782 O O . THR A 1 100 ? 8.273 6.642 -12.275 1.00 94.75 100 THR A O 1
ATOM 785 N N . LEU A 1 101 ? 8.757 7.561 -10.290 1.00 93.50 101 LEU A N 1
ATOM 786 C CA . LEU A 1 101 ? 8.039 8.811 -10.560 1.00 93.50 101 LEU A CA 1
ATOM 787 C C . LEU A 1 101 ? 8.657 9.586 -11.730 1.00 93.50 101 LEU A C 1
ATOM 789 O O . LEU A 1 101 ? 7.925 10.116 -12.566 1.00 93.50 101 LEU A O 1
ATOM 793 N N . GLY A 1 102 ? 9.989 9.620 -11.826 1.00 95.19 102 GLY A N 1
ATOM 794 C CA . GLY A 1 102 ? 10.712 10.248 -12.930 1.00 95.19 102 GLY A CA 1
ATOM 795 C C . GLY A 1 102 ? 10.414 9.596 -14.282 1.00 95.19 102 GLY A C 1
ATOM 796 O O . GLY A 1 102 ? 10.186 10.310 -15.259 1.00 95.19 102 GLY A O 1
ATOM 797 N N . LEU A 1 103 ? 10.339 8.262 -14.334 1.00 95.50 103 LEU A N 1
ATOM 798 C CA . LEU A 1 103 ? 9.961 7.507 -15.533 1.00 95.50 103 LEU A CA 1
ATOM 799 C C . LEU A 1 103 ? 8.511 7.790 -15.954 1.00 95.50 103 LEU A C 1
ATOM 801 O O . LEU A 1 103 ? 8.253 8.068 -17.126 1.00 95.50 103 LEU A O 1
ATOM 805 N N . LEU A 1 104 ? 7.568 7.767 -15.007 1.00 92.44 104 LEU A N 1
ATOM 806 C CA . LEU A 1 104 ? 6.141 7.936 -15.300 1.00 92.44 104 LEU A CA 1
ATOM 807 C C . LEU A 1 104 ? 5.773 9.389 -15.635 1.00 92.44 104 LEU A C 1
ATOM 809 O O . LEU A 1 104 ? 5.141 9.675 -16.655 1.00 92.44 104 LEU A O 1
ATOM 813 N N . PHE A 1 105 ? 6.180 10.327 -14.783 1.00 91.38 105 PHE A N 1
ATOM 814 C CA . PHE A 1 105 ? 5.658 11.695 -14.785 1.00 91.38 105 PHE A CA 1
ATOM 815 C C . PHE A 1 105 ? 6.688 12.755 -15.181 1.00 91.38 105 PHE A C 1
ATOM 817 O O . PHE A 1 105 ? 6.303 13.904 -15.415 1.00 91.38 105 PHE A O 1
ATOM 824 N N . GLY A 1 106 ? 7.972 12.403 -15.276 1.00 91.44 106 GLY A N 1
ATOM 825 C CA . GLY A 1 106 ? 9.027 13.355 -15.610 1.00 91.44 106 GLY A CA 1
ATOM 826 C C . GLY A 1 106 ? 8.907 13.933 -17.023 1.00 91.44 106 GLY A C 1
ATOM 827 O O . GLY A 1 106 ? 8.361 13.313 -17.931 1.00 91.44 106 GLY A O 1
ATOM 828 N N . GLY A 1 107 ? 9.448 15.134 -17.236 1.00 94.56 107 GLY A N 1
ATOM 829 C CA . GLY A 1 107 ? 9.709 15.637 -18.590 1.00 94.56 107 GLY A CA 1
ATOM 830 C C . GLY A 1 107 ? 10.831 14.845 -19.277 1.00 94.56 107 GLY A C 1
ATOM 831 O O . GLY A 1 107 ? 11.473 14.005 -18.649 1.00 94.56 107 GLY A O 1
ATOM 832 N N . ARG A 1 108 ? 11.129 15.140 -20.553 1.00 96.69 108 ARG A N 1
ATOM 833 C CA . ARG A 1 108 ? 12.157 14.422 -21.342 1.00 96.69 108 ARG A CA 1
ATOM 834 C C . ARG A 1 108 ? 13.482 14.255 -20.588 1.00 96.69 108 ARG A C 1
ATOM 836 O O . ARG A 1 108 ? 13.993 13.146 -20.507 1.00 96.69 108 ARG A O 1
ATOM 843 N N . ARG A 1 109 ? 14.010 15.335 -19.999 1.00 97.00 109 ARG A N 1
ATOM 844 C CA . ARG A 1 109 ? 15.278 15.307 -19.248 1.00 97.00 109 ARG A CA 1
ATOM 845 C C . ARG A 1 109 ? 15.202 14.391 -18.022 1.00 97.00 109 ARG A C 1
ATOM 847 O O . ARG A 1 109 ? 16.049 13.523 -17.866 1.00 97.00 109 ARG A O 1
ATOM 854 N N . LEU A 1 110 ? 14.164 14.535 -17.197 1.00 96.06 110 LEU A N 1
ATOM 855 C CA . LEU A 1 110 ? 14.009 13.732 -15.980 1.00 96.06 110 LEU A CA 1
ATOM 856 C C . LEU A 1 110 ? 13.763 12.247 -16.290 1.00 96.06 110 LEU A C 1
ATOM 858 O O . LEU A 1 110 ? 14.317 11.391 -15.609 1.00 96.06 110 LEU A O 1
ATOM 862 N N . ARG A 1 111 ? 13.003 11.935 -17.348 1.00 97.19 111 ARG A N 1
ATOM 863 C CA . ARG A 1 111 ? 12.823 10.555 -17.823 1.00 97.19 111 ARG A CA 1
ATOM 864 C C . ARG A 1 111 ? 14.141 9.925 -18.259 1.00 97.19 111 ARG A C 1
ATOM 866 O O . ARG A 1 111 ? 14.393 8.781 -17.903 1.00 97.19 111 ARG A O 1
ATOM 873 N N . LEU A 1 112 ? 14.986 10.663 -18.984 1.00 97.75 112 LEU A N 1
ATOM 874 C CA . LEU A 1 112 ? 16.310 10.177 -19.389 1.00 97.75 112 LEU A CA 1
ATOM 875 C C . LEU A 1 112 ? 17.214 9.922 -18.178 1.00 97.75 112 LEU A C 1
ATOM 877 O O . LEU A 1 112 ? 17.842 8.871 -18.107 1.00 97.75 112 LEU A O 1
ATOM 881 N N . VAL A 1 113 ? 17.227 10.830 -17.195 1.00 97.75 113 VAL A N 1
ATOM 882 C CA . VAL A 1 113 ? 17.977 10.637 -15.941 1.00 97.75 113 VAL A CA 1
ATOM 883 C C . VAL A 1 113 ? 17.472 9.409 -15.179 1.00 97.75 113 VAL A C 1
ATOM 885 O O . VAL A 1 113 ? 18.271 8.583 -14.746 1.00 97.75 113 VAL A O 1
ATOM 888 N N . ALA A 1 114 ? 16.154 9.241 -15.052 1.00 97.00 114 ALA A N 1
ATOM 889 C CA . ALA A 1 114 ? 15.568 8.091 -14.370 1.00 97.00 114 ALA A CA 1
ATOM 890 C C . ALA A 1 114 ? 15.841 6.766 -15.109 1.00 97.00 114 ALA A C 1
ATOM 892 O O . ALA A 1 114 ? 16.136 5.753 -14.470 1.00 97.00 114 ALA A O 1
ATOM 893 N N . ALA A 1 115 ? 15.810 6.772 -16.445 1.00 97.19 115 ALA A N 1
ATOM 894 C CA . ALA A 1 115 ? 16.167 5.621 -17.272 1.00 97.19 115 ALA A CA 1
ATOM 895 C C . ALA A 1 115 ? 17.650 5.254 -17.119 1.00 97.19 115 ALA A C 1
ATOM 897 O O . ALA A 1 115 ? 17.968 4.085 -16.903 1.00 97.19 115 ALA A O 1
ATOM 898 N N . ALA A 1 116 ? 18.547 6.244 -17.141 1.00 97.56 116 ALA A N 1
ATOM 899 C CA . ALA A 1 116 ? 19.973 6.037 -16.908 1.00 97.56 116 ALA A CA 1
ATOM 900 C C . ALA A 1 116 ? 20.245 5.491 -15.497 1.00 97.56 116 ALA A C 1
ATOM 902 O O . ALA A 1 116 ? 20.973 4.514 -15.349 1.00 97.56 116 ALA A O 1
ATOM 903 N N . ALA A 1 117 ? 19.608 6.045 -14.460 1.00 96.94 117 ALA A N 1
ATOM 904 C CA . ALA A 1 117 ? 19.720 5.538 -13.091 1.00 96.94 117 ALA A CA 1
ATOM 905 C C . ALA A 1 117 ? 19.228 4.084 -12.968 1.00 96.94 117 ALA A C 1
ATOM 907 O O . ALA A 1 117 ? 19.868 3.259 -12.313 1.00 96.94 117 ALA A O 1
ATOM 908 N N . THR A 1 118 ? 18.128 3.747 -13.647 1.00 96.62 118 THR A N 1
ATOM 909 C CA . THR A 1 118 ? 17.595 2.378 -13.700 1.00 96.62 118 THR A CA 1
ATOM 910 C C . THR A 1 118 ? 18.576 1.430 -14.394 1.00 96.62 118 THR A C 1
ATOM 912 O O . THR A 1 118 ? 18.898 0.380 -13.838 1.00 96.62 118 THR A O 1
ATOM 915 N N . ALA A 1 119 ? 19.127 1.813 -15.549 1.00 96.81 119 ALA A N 1
ATOM 916 C CA . ALA A 1 119 ? 20.140 1.027 -16.256 1.00 96.81 119 ALA A CA 1
ATOM 917 C C . ALA A 1 119 ? 21.401 0.811 -15.401 1.00 96.81 119 ALA A C 1
ATOM 919 O O . ALA A 1 119 ? 21.884 -0.314 -15.273 1.00 96.81 119 ALA A O 1
ATOM 920 N N . SER A 1 120 ? 21.880 1.856 -14.723 1.00 96.69 120 SER A N 1
ATOM 921 C CA . SER A 1 120 ? 23.003 1.766 -13.784 1.00 96.69 120 SER A CA 1
ATOM 922 C C . SER A 1 120 ? 22.721 0.804 -12.627 1.00 96.69 120 SER A C 1
ATOM 924 O O . SER A 1 120 ? 23.609 0.048 -12.231 1.00 96.69 120 SER A O 1
ATOM 926 N N . SER A 1 121 ? 21.487 0.768 -12.109 1.00 94.81 121 SER A N 1
ATOM 927 C CA . SER A 1 121 ? 21.105 -0.189 -11.062 1.00 94.81 121 SER A CA 1
ATOM 928 C C . SER A 1 121 ? 21.132 -1.643 -11.549 1.00 94.81 121 SER A C 1
ATOM 930 O O . SER A 1 121 ? 21.581 -2.518 -10.807 1.00 94.81 121 SER A O 1
ATOM 932 N N . ILE A 1 122 ? 20.759 -1.896 -12.812 1.00 96.94 122 ILE A N 1
ATOM 933 C CA . ILE A 1 122 ? 20.847 -3.224 -13.440 1.00 96.94 122 ILE A CA 1
ATOM 934 C C . ILE A 1 122 ? 22.308 -3.652 -13.554 1.00 96.94 122 ILE A C 1
ATOM 936 O O . ILE A 1 122 ? 22.640 -4.777 -13.186 1.00 96.94 122 ILE A O 1
ATOM 940 N N . VAL A 1 123 ? 23.199 -2.763 -14.002 1.00 97.56 123 VAL A N 1
ATOM 941 C CA . VAL A 1 123 ? 24.641 -3.051 -14.082 1.00 97.56 123 VAL A CA 1
ATOM 942 C C . VAL A 1 123 ? 25.212 -3.346 -12.692 1.00 97.56 123 VAL A C 1
ATOM 944 O O . VAL A 1 123 ? 25.916 -4.340 -12.509 1.00 97.56 123 VAL A O 1
ATOM 947 N N . ALA A 1 124 ? 24.878 -2.528 -11.692 1.00 96.25 124 ALA A N 1
ATOM 948 C CA . ALA A 1 124 ? 25.339 -2.722 -10.320 1.00 96.25 124 ALA A CA 1
ATOM 949 C C . ALA A 1 124 ? 24.839 -4.046 -9.714 1.00 96.25 124 ALA A C 1
ATOM 951 O O . ALA A 1 124 ? 25.611 -4.755 -9.068 1.00 96.25 124 ALA A O 1
ATOM 952 N N . LEU A 1 125 ? 23.571 -4.405 -9.939 1.00 95.69 125 LEU A N 1
ATOM 953 C CA . LEU A 1 125 ? 22.999 -5.671 -9.480 1.00 95.69 125 LEU A CA 1
ATOM 954 C C . LEU A 1 125 ? 23.589 -6.867 -10.233 1.00 95.69 125 LEU A C 1
ATOM 956 O O . LEU A 1 125 ? 23.928 -7.862 -9.601 1.00 95.69 125 LEU A O 1
ATOM 960 N N . THR A 1 126 ? 23.803 -6.746 -11.545 1.00 97.69 126 THR A N 1
ATOM 961 C CA . THR A 1 126 ? 24.470 -7.773 -12.361 1.00 97.69 126 THR A CA 1
ATOM 962 C C . THR A 1 126 ? 25.818 -8.134 -11.749 1.00 97.69 126 THR A C 1
ATOM 964 O O . THR A 1 126 ? 26.066 -9.305 -11.483 1.00 97.69 126 THR A O 1
ATOM 967 N N . ARG A 1 127 ? 26.655 -7.136 -11.424 1.00 97.25 127 ARG A N 1
ATOM 968 C CA . ARG A 1 127 ? 27.967 -7.362 -10.788 1.00 97.25 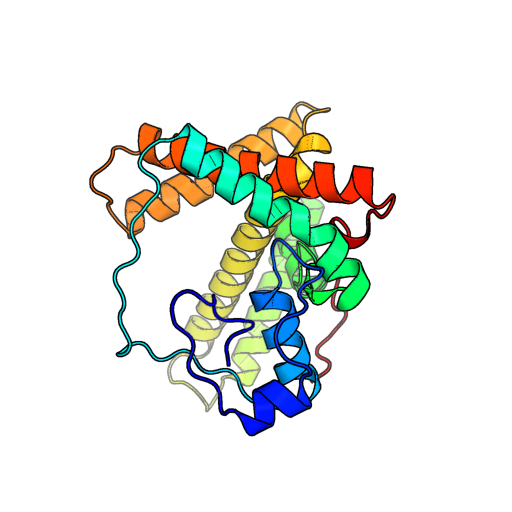127 ARG A CA 1
ATOM 969 C C . ARG A 1 127 ? 27.871 -8.127 -9.464 1.00 97.25 127 ARG A C 1
ATOM 971 O O . ARG A 1 127 ? 28.759 -8.909 -9.158 1.00 97.25 127 ARG A O 1
ATOM 978 N N . LYS A 1 128 ? 26.793 -7.938 -8.693 1.00 96.56 128 LYS A N 1
ATOM 979 C CA . LYS A 1 128 ? 26.549 -8.666 -7.432 1.00 96.56 128 LYS A CA 1
ATOM 980 C C . LYS A 1 128 ? 26.063 -10.106 -7.629 1.00 96.56 128 LYS A C 1
ATOM 982 O O . LYS A 1 128 ? 26.128 -10.884 -6.672 1.00 96.56 128 LYS A O 1
ATOM 987 N N . LEU A 1 129 ? 25.534 -10.423 -8.812 1.00 96.44 129 LEU A N 1
ATOM 988 C CA . LEU A 1 129 ? 24.972 -11.725 -9.177 1.00 96.44 129 LEU A CA 1
ATOM 989 C C . LEU A 1 129 ? 25.945 -12.607 -9.974 1.00 96.44 129 LEU A C 1
ATOM 991 O O . LEU A 1 129 ? 25.703 -13.808 -10.082 1.00 96.44 129 LEU A O 1
ATOM 995 N N . ILE A 1 130 ? 27.039 -12.049 -10.507 1.00 96.56 130 ILE A N 1
ATOM 996 C CA . ILE A 1 130 ? 28.102 -12.833 -11.157 1.00 96.56 130 ILE A CA 1
ATOM 997 C C . ILE A 1 130 ? 28.600 -13.912 -10.184 1.00 96.56 130 ILE A C 1
ATOM 999 O O . ILE A 1 130 ? 28.904 -13.622 -9.028 1.00 96.56 130 ILE A O 1
ATOM 1003 N N . GLY A 1 131 ? 28.638 -15.161 -10.655 1.00 94.75 131 GLY A N 1
ATOM 1004 C CA . GLY A 1 131 ? 29.037 -16.326 -9.858 1.00 94.75 131 GLY A CA 1
ATOM 1005 C C . GLY A 1 131 ? 27.975 -16.845 -8.880 1.00 94.75 131 GLY A C 1
ATOM 1006 O O . GLY A 1 131 ? 28.255 -17.789 -8.151 1.00 94.75 131 GLY A O 1
ATOM 1007 N N . LYS A 1 132 ? 26.769 -16.255 -8.845 1.00 95.88 132 LYS A N 1
ATOM 1008 C CA . LYS A 1 132 ? 25.653 -16.702 -7.983 1.00 95.88 132 LYS A CA 1
ATOM 1009 C C . LYS A 1 132 ? 24.459 -17.262 -8.751 1.00 95.88 132 LYS A C 1
ATOM 1011 O O . LYS A 1 132 ? 23.645 -17.962 -8.160 1.00 95.88 132 LYS A O 1
ATOM 1016 N N . VAL A 1 133 ? 24.320 -16.906 -10.028 1.00 96.00 133 VAL A N 1
ATOM 1017 C CA . VAL A 1 133 ? 23.237 -17.347 -10.918 1.00 96.00 133 VAL A CA 1
ATOM 1018 C C . VAL A 1 133 ? 23.776 -17.534 -12.335 1.00 96.00 133 VAL A C 1
ATOM 1020 O O . VAL A 1 133 ? 24.738 -16.866 -12.719 1.00 96.00 133 VAL A O 1
ATOM 1023 N N . ASP A 1 134 ? 23.110 -18.371 -13.128 1.00 95.62 134 ASP A N 1
ATOM 1024 C CA . ASP A 1 134 ? 23.560 -18.721 -14.484 1.00 95.62 134 ASP A CA 1
ATOM 1025 C C . ASP A 1 134 ? 23.454 -17.550 -15.475 1.00 95.62 134 ASP A C 1
ATOM 1027 O O . ASP A 1 134 ? 24.289 -17.381 -16.359 1.00 95.62 134 ASP A O 1
ATOM 1031 N N . VAL A 1 135 ? 22.423 -16.707 -15.326 1.00 96.00 135 VAL A N 1
ATOM 1032 C CA . VAL A 1 135 ? 22.104 -15.606 -16.256 1.00 96.00 135 VAL A CA 1
ATOM 1033 C C . VAL A 1 135 ? 22.015 -14.247 -15.538 1.00 96.00 135 VAL A C 1
ATOM 1035 O O . VAL A 1 135 ? 20.938 -13.645 -15.460 1.00 96.00 135 VAL A O 1
ATOM 1038 N N . PRO A 1 136 ? 23.137 -13.706 -15.020 1.00 96.12 136 PRO A N 1
ATOM 1039 C CA . PRO A 1 136 ? 23.133 -12.581 -14.078 1.00 96.12 136 PRO A CA 1
ATOM 1040 C C . PRO A 1 136 ? 22.538 -11.288 -14.646 1.00 96.12 136 PRO A C 1
ATOM 1042 O O . PRO A 1 136 ? 21.833 -10.582 -13.929 1.00 96.12 136 PRO A O 1
ATOM 1045 N N . VAL A 1 137 ? 22.760 -10.987 -15.931 1.00 97.12 137 VAL A N 1
ATOM 1046 C CA . VAL A 1 137 ? 22.204 -9.784 -16.585 1.00 97.12 137 VAL A CA 1
ATOM 1047 C C . VAL A 1 137 ? 20.681 -9.869 -16.683 1.00 97.12 137 VAL A C 1
ATOM 1049 O O . VAL A 1 137 ? 19.972 -8.927 -16.326 1.00 97.12 137 VAL A O 1
ATOM 1052 N N . LYS A 1 138 ? 20.168 -11.013 -17.153 1.00 96.81 138 LYS A N 1
ATOM 1053 C CA . LYS A 1 138 ? 18.728 -11.244 -17.317 1.00 96.81 138 LYS A CA 1
ATOM 1054 C C . LYS A 1 138 ? 18.019 -11.212 -15.966 1.00 96.81 138 LYS A C 1
ATOM 1056 O O . LYS A 1 138 ? 16.956 -10.604 -15.862 1.00 96.81 138 LYS A O 1
ATOM 1061 N N . GLU A 1 139 ? 18.620 -11.809 -14.939 1.00 96.94 139 GLU A N 1
ATOM 1062 C CA . GLU A 1 139 ? 18.044 -11.826 -13.595 1.00 96.94 139 GLU A CA 1
ATOM 1063 C C . GLU A 1 139 ? 18.076 -10.441 -12.942 1.00 96.94 139 GLU A C 1
ATOM 1065 O O . GLU A 1 139 ? 17.066 -9.990 -12.405 1.00 96.94 139 GLU A O 1
ATOM 1070 N N . ALA A 1 140 ? 19.176 -9.694 -13.080 1.00 97.00 140 ALA A N 1
ATOM 1071 C CA . ALA A 1 140 ? 19.240 -8.310 -12.619 1.00 97.00 140 ALA A CA 1
ATOM 1072 C C . ALA A 1 140 ? 18.183 -7.423 -13.299 1.00 97.00 140 ALA A C 1
ATOM 1074 O O . ALA A 1 140 ? 17.512 -6.631 -12.630 1.00 97.00 140 ALA A O 1
ATOM 1075 N N . ALA A 1 141 ? 17.996 -7.570 -14.615 1.00 97.12 141 ALA A N 1
ATOM 1076 C CA . ALA A 1 141 ? 16.967 -6.846 -15.355 1.00 97.12 141 ALA A CA 1
ATOM 1077 C C . ALA A 1 141 ? 15.557 -7.232 -14.879 1.00 97.12 141 ALA A C 1
ATOM 1079 O O . ALA A 1 141 ? 14.750 -6.350 -14.578 1.00 97.12 141 ALA A O 1
ATOM 1080 N N . ARG A 1 142 ? 15.275 -8.534 -14.733 1.00 97.25 142 ARG A N 1
ATOM 1081 C CA . ARG A 1 142 ? 13.996 -9.051 -14.222 1.00 97.25 142 ARG A CA 1
ATOM 1082 C C . ARG A 1 142 ? 13.678 -8.501 -12.833 1.00 97.25 142 ARG A C 1
ATOM 1084 O O . ARG A 1 142 ? 12.594 -7.954 -12.642 1.00 97.25 142 ARG A O 1
ATOM 1091 N N . LEU A 1 143 ? 14.612 -8.608 -11.888 1.00 95.12 143 LEU A N 1
ATOM 1092 C CA . LEU A 1 143 ? 14.449 -8.101 -10.525 1.00 95.12 143 LEU A CA 1
ATOM 1093 C C . LEU A 1 143 ? 14.201 -6.591 -10.524 1.00 95.12 143 LEU A C 1
ATOM 1095 O O . LEU A 1 143 ? 13.276 -6.130 -9.864 1.00 95.12 143 LEU A O 1
ATOM 1099 N N . THR A 1 144 ? 14.948 -5.826 -11.325 1.00 95.38 144 THR A N 1
ATOM 1100 C CA . THR A 1 144 ? 14.763 -4.368 -11.433 1.00 95.38 144 THR A CA 1
ATOM 1101 C C . THR A 1 144 ? 13.381 -3.997 -11.973 1.00 95.38 144 THR A C 1
ATOM 1103 O O . THR A 1 144 ? 12.732 -3.090 -11.443 1.00 95.38 144 THR A O 1
ATOM 1106 N N . VAL A 1 145 ? 12.903 -4.705 -13.001 1.00 95.38 145 VAL A N 1
ATOM 1107 C CA . VAL A 1 145 ? 11.550 -4.524 -13.550 1.00 95.38 145 VAL A CA 1
ATOM 1108 C C . VAL A 1 145 ? 10.495 -4.879 -12.505 1.00 95.38 145 VAL A C 1
ATOM 1110 O O . VAL A 1 145 ? 9.547 -4.118 -12.315 1.00 95.38 145 VAL A O 1
ATOM 1113 N N . MET A 1 146 ? 10.672 -5.985 -11.776 1.00 94.50 146 MET A N 1
ATOM 1114 C CA . MET A 1 146 ? 9.779 -6.368 -10.679 1.00 94.50 146 MET A CA 1
ATOM 1115 C C . MET A 1 146 ? 9.750 -5.303 -9.578 1.00 94.50 146 MET A C 1
ATOM 1117 O O . MET A 1 146 ? 8.668 -4.929 -9.136 1.00 94.50 146 MET A O 1
ATOM 1121 N N . THR A 1 147 ? 10.902 -4.754 -9.183 1.00 93.50 147 THR A N 1
ATOM 1122 C CA . THR A 1 147 ? 10.999 -3.674 -8.190 1.00 93.50 147 THR A CA 1
ATOM 1123 C C . THR A 1 147 ? 10.221 -2.430 -8.616 1.00 93.50 147 THR A C 1
ATOM 1125 O O . THR A 1 147 ? 9.438 -1.908 -7.822 1.00 93.50 147 THR A O 1
ATOM 1128 N N . HIS A 1 148 ? 10.365 -1.978 -9.865 1.00 93.88 148 HIS A N 1
ATOM 1129 C CA . HIS A 1 148 ? 9.572 -0.855 -10.377 1.00 93.88 148 HIS A CA 1
ATOM 1130 C C . HIS A 1 148 ? 8.083 -1.213 -10.467 1.00 93.88 148 HIS A C 1
ATOM 1132 O O . HIS A 1 148 ? 7.237 -0.395 -10.123 1.00 93.88 148 HIS A O 1
ATOM 1138 N N . GLY A 1 149 ? 7.739 -2.448 -10.844 1.00 92.62 149 GLY A N 1
ATOM 1139 C CA . GLY A 1 149 ? 6.359 -2.938 -10.831 1.00 92.62 149 GLY A CA 1
ATOM 1140 C C . GLY A 1 149 ? 5.719 -2.879 -9.439 1.00 92.62 149 GLY A C 1
ATOM 1141 O O . GLY A 1 149 ? 4.605 -2.372 -9.295 1.00 92.62 149 GLY A O 1
ATOM 1142 N N . TYR A 1 150 ? 6.436 -3.323 -8.401 1.00 91.50 150 TYR A N 1
ATOM 1143 C CA . TYR A 1 150 ? 6.001 -3.180 -7.009 1.00 91.50 150 TYR A CA 1
ATOM 1144 C C . TYR A 1 150 ? 5.880 -1.713 -6.599 1.00 91.50 150 TYR A C 1
ATOM 1146 O O . TYR A 1 150 ? 4.937 -1.359 -5.894 1.00 91.50 150 TYR A O 1
ATOM 1154 N N . ALA A 1 151 ? 6.778 -0.849 -7.078 1.00 92.69 151 A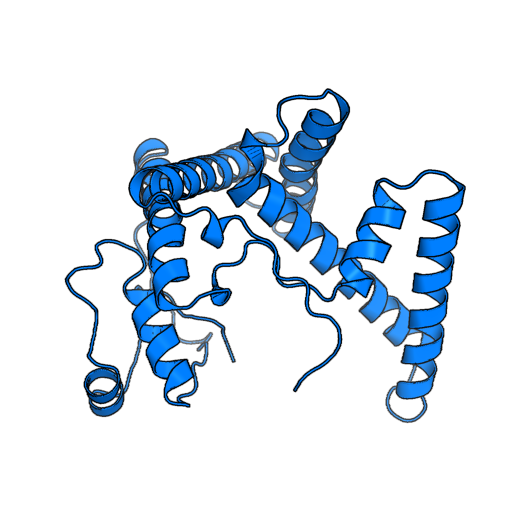LA A N 1
ATOM 1155 C CA . ALA A 1 151 ? 6.717 0.574 -6.789 1.00 92.69 151 ALA A CA 1
ATOM 1156 C C . ALA A 1 151 ? 5.488 1.251 -7.403 1.00 92.69 151 ALA A C 1
ATOM 1158 O O . ALA A 1 151 ? 4.780 1.980 -6.712 1.00 92.69 151 ALA A O 1
ATOM 1159 N N . VAL A 1 152 ? 5.180 0.953 -8.667 1.00 93.56 152 VAL A N 1
ATOM 1160 C CA . VAL A 1 152 ? 3.958 1.423 -9.334 1.00 93.56 152 VAL A CA 1
ATOM 1161 C C . VAL A 1 152 ? 2.715 0.916 -8.609 1.00 93.56 152 VAL A C 1
ATOM 1163 O O . VAL A 1 152 ? 1.789 1.690 -8.377 1.00 93.56 152 VAL A O 1
ATOM 1166 N N . HIS A 1 153 ? 2.694 -0.357 -8.208 1.00 92.12 153 HIS A N 1
ATOM 1167 C CA . HIS A 1 153 ? 1.570 -0.918 -7.461 1.00 92.12 153 HIS A CA 1
ATOM 1168 C C . HIS A 1 153 ? 1.387 -0.238 -6.096 1.00 92.12 153 HIS A C 1
ATOM 1170 O O . HIS A 1 153 ? 0.269 0.140 -5.749 1.00 92.12 153 HIS A O 1
ATOM 1176 N N . GLY A 1 154 ? 2.476 -0.031 -5.349 1.00 92.62 154 GLY A N 1
ATOM 1177 C CA . GLY A 1 154 ? 2.463 0.673 -4.067 1.00 92.62 154 GLY A CA 1
ATOM 1178 C C . GLY A 1 154 ? 2.009 2.127 -4.200 1.00 92.62 154 GLY A C 1
ATOM 1179 O O . GLY A 1 154 ? 1.155 2.570 -3.440 1.00 92.62 154 GLY A O 1
ATOM 1180 N N . LEU A 1 155 ? 2.497 2.848 -5.214 1.00 93.38 155 LEU A N 1
ATOM 1181 C CA . LEU A 1 155 ? 2.053 4.211 -5.524 1.00 93.38 155 LEU A CA 1
ATOM 1182 C C . LEU A 1 155 ? 0.564 4.255 -5.875 1.00 93.38 155 LEU A C 1
ATOM 1184 O O . LEU A 1 155 ? -0.162 5.092 -5.346 1.00 93.38 155 LEU A O 1
ATOM 1188 N N . ALA A 1 156 ? 0.088 3.345 -6.728 1.00 94.69 156 ALA A N 1
ATOM 1189 C CA . ALA A 1 156 ? -1.324 3.274 -7.083 1.00 94.69 156 ALA A CA 1
ATOM 1190 C C . ALA A 1 156 ? -2.202 2.965 -5.860 1.00 94.69 156 ALA A C 1
ATOM 1192 O O . ALA A 1 156 ? -3.260 3.574 -5.689 1.00 94.69 156 ALA A O 1
ATOM 1193 N N . ALA A 1 157 ? -1.755 2.068 -4.977 1.00 93.75 157 ALA A N 1
ATOM 1194 C CA . ALA A 1 157 ? -2.432 1.780 -3.718 1.00 93.75 157 ALA A CA 1
ATOM 1195 C C . ALA A 1 157 ? -2.468 3.012 -2.799 1.00 93.75 157 ALA A C 1
ATOM 1197 O O . ALA A 1 157 ? -3.547 3.368 -2.338 1.00 93.75 157 ALA A O 1
ATOM 1198 N N . ALA A 1 158 ? -1.346 3.710 -2.598 1.00 94.75 158 ALA A N 1
ATOM 1199 C CA . ALA A 1 158 ? -1.286 4.931 -1.788 1.00 94.75 158 ALA A CA 1
ATOM 1200 C C . ALA A 1 158 ? -2.225 6.026 -2.326 1.00 94.75 158 ALA A C 1
ATOM 1202 O O . ALA A 1 158 ? -3.020 6.605 -1.585 1.00 94.75 158 ALA A O 1
ATOM 1203 N N . VAL A 1 159 ? -2.195 6.246 -3.644 1.00 95.12 159 VAL A N 1
ATOM 1204 C CA . VAL A 1 159 ? -3.059 7.198 -4.354 1.00 95.12 159 VAL A CA 1
ATOM 1205 C C . VAL A 1 159 ? -4.537 6.882 -4.145 1.00 95.12 159 VAL A C 1
ATOM 1207 O O . VAL A 1 159 ? -5.316 7.776 -3.841 1.00 95.12 159 VAL A O 1
ATOM 1210 N N . THR A 1 160 ? -4.934 5.621 -4.291 1.00 96.38 160 THR A N 1
ATOM 1211 C CA . THR A 1 160 ? -6.355 5.234 -4.289 1.00 96.38 160 THR A CA 1
ATOM 1212 C C . THR A 1 160 ? -6.920 4.964 -2.898 1.00 96.38 160 THR A C 1
ATOM 1214 O O . THR A 1 160 ? -8.113 5.156 -2.690 1.00 96.38 160 THR A O 1
ATOM 1217 N N . ARG A 1 161 ? -6.087 4.524 -1.948 1.00 96.06 161 ARG A N 1
ATOM 1218 C CA . ARG A 1 161 ? -6.503 4.134 -0.592 1.00 96.06 161 ARG A CA 1
ATOM 1219 C C . ARG A 1 161 ? -6.262 5.217 0.456 1.00 96.06 161 ARG A C 1
ATOM 1221 O O . ARG A 1 161 ? -6.877 5.145 1.512 1.00 96.06 161 ARG A O 1
ATOM 1228 N N . SER A 1 162 ? -5.414 6.210 0.183 1.00 95.94 162 SER A N 1
ATOM 1229 C CA . SER A 1 162 ? -5.065 7.243 1.171 1.00 95.94 162 SER A CA 1
ATOM 1230 C C . SER A 1 162 ? -5.098 8.658 0.599 1.00 95.94 162 SER A C 1
ATOM 1232 O O . SER A 1 162 ? -5.638 9.551 1.241 1.00 95.94 162 SER A O 1
ATOM 1234 N N . TRP A 1 163 ? -4.577 8.891 -0.609 1.00 96.44 163 TRP A N 1
ATOM 1235 C CA . TRP A 1 163 ? -4.381 10.254 -1.132 1.00 96.44 163 TRP A CA 1
ATOM 1236 C C . TRP A 1 163 ? -5.426 10.729 -2.148 1.00 96.44 163 TRP A C 1
ATOM 1238 O O . TRP A 1 163 ? -5.271 11.814 -2.704 1.00 96.44 163 TRP A O 1
ATOM 1248 N N . ALA A 1 164 ? -6.496 9.970 -2.396 1.00 95.88 164 ALA A N 1
ATOM 1249 C CA . ALA A 1 164 ? -7.456 10.299 -3.451 1.00 95.88 164 ALA A CA 1
ATOM 1250 C C . ALA A 1 164 ? -8.068 11.714 -3.306 1.00 95.88 164 ALA A C 1
ATOM 1252 O O . ALA A 1 164 ? -8.049 12.446 -4.300 1.00 95.88 164 ALA A O 1
ATOM 1253 N N . PRO A 1 165 ? -8.496 12.178 -2.108 1.00 95.38 165 PRO A N 1
ATOM 1254 C CA . PRO A 1 165 ? -9.006 13.545 -1.923 1.00 95.38 165 PRO A CA 1
ATOM 1255 C C . PRO A 1 165 ? -7.995 14.656 -2.242 1.00 95.38 165 PRO A C 1
ATOM 1257 O O . PRO A 1 165 ? -8.381 15.774 -2.572 1.00 95.38 165 PRO A O 1
ATOM 1260 N N . LEU A 1 166 ? -6.693 14.364 -2.200 1.00 93.56 166 LEU A N 1
ATOM 1261 C CA . LEU A 1 166 ? -5.636 15.326 -2.531 1.00 93.56 166 LEU A CA 1
ATOM 1262 C C . LEU A 1 166 ? -5.379 15.429 -4.039 1.00 93.56 166 LEU A C 1
ATOM 1264 O O . LEU A 1 166 ? -4.668 16.325 -4.484 1.00 93.56 166 LEU A O 1
ATOM 1268 N N . LEU A 1 167 ? -5.936 14.523 -4.847 1.00 92.50 167 LEU A N 1
ATOM 1269 C CA . LEU A 1 167 ? -5.611 14.397 -6.270 1.00 92.50 167 LEU A CA 1
ATOM 1270 C C . LEU A 1 167 ? -6.771 14.770 -7.200 1.00 92.50 167 LEU A C 1
ATOM 1272 O O . LEU A 1 167 ? -6.624 14.702 -8.420 1.00 92.50 167 LEU A O 1
ATOM 1276 N N . VAL A 1 168 ? -7.903 15.235 -6.673 1.00 90.56 168 VAL A N 1
ATOM 1277 C CA . VAL A 1 168 ? -9.072 15.611 -7.493 1.00 90.56 168 VAL A CA 1
ATOM 1278 C C . VAL A 1 168 ? -8.995 17.023 -8.093 1.00 90.56 168 VAL A C 1
ATOM 1280 O O . VAL A 1 168 ? -9.760 17.353 -9.002 1.00 90.56 168 VAL A O 1
ATOM 1283 N N . TRP A 1 169 ? -8.038 17.840 -7.648 1.00 92.06 169 TRP A N 1
ATOM 1284 C CA . TRP A 1 169 ? -7.995 19.281 -7.921 1.00 92.06 169 TRP A CA 1
ATOM 1285 C C . TRP A 1 169 ? -7.581 19.646 -9.353 1.00 92.06 169 TRP A C 1
ATOM 1287 O O . TRP A 1 169 ? -8.183 20.525 -9.964 1.00 92.06 169 TRP A O 1
ATOM 1297 N N . THR A 1 170 ? -6.604 18.949 -9.942 1.00 93.12 170 THR A N 1
ATOM 1298 C CA . THR A 1 170 ? -6.095 19.263 -11.291 1.00 93.12 170 THR A CA 1
ATOM 1299 C C . THR A 1 170 ? -6.453 18.178 -12.304 1.00 93.12 170 THR A C 1
ATOM 1301 O O . THR A 1 170 ? -6.628 17.013 -11.952 1.00 93.12 170 THR A O 1
ATOM 1304 N N . SER A 1 171 ? -6.512 18.527 -13.594 1.00 92.25 171 SER A N 1
ATOM 1305 C CA . SER A 1 171 ? -6.750 17.535 -14.658 1.00 92.25 171 SER A CA 1
ATOM 1306 C C . SER A 1 171 ? -5.694 16.421 -14.645 1.00 92.25 171 SER A C 1
ATOM 1308 O O . SER A 1 171 ? -6.023 15.237 -14.680 1.00 92.25 171 SER A O 1
ATOM 1310 N N . ARG A 1 172 ? -4.419 16.791 -14.479 1.00 90.44 172 ARG A N 1
ATOM 1311 C CA . ARG A 1 172 ? -3.300 15.843 -14.450 1.00 90.44 172 ARG A CA 1
ATOM 1312 C C . ARG A 1 172 ? -3.359 14.897 -13.248 1.00 90.44 172 ARG A C 1
ATOM 1314 O O . ARG A 1 172 ? -3.099 13.706 -13.397 1.00 90.44 172 ARG A O 1
ATOM 1321 N N . SER A 1 173 ? -3.714 15.402 -12.067 1.00 90.75 173 SER A N 1
ATOM 1322 C CA . SER A 1 173 ? -3.857 14.570 -10.866 1.00 90.75 173 SER A CA 1
ATOM 1323 C C . SER A 1 173 ? -5.080 13.650 -10.949 1.00 90.75 173 SER A C 1
ATOM 1325 O O . SER A 1 173 ? -4.979 12.483 -10.574 1.00 90.75 173 SER A O 1
ATOM 1327 N N . ARG A 1 174 ? -6.192 14.112 -11.544 1.00 93.88 174 ARG A N 1
ATOM 1328 C CA . ARG A 1 174 ? -7.363 13.265 -11.830 1.00 93.88 174 ARG A CA 1
ATOM 1329 C C . ARG A 1 174 ? -7.037 12.140 -12.806 1.00 93.88 174 ARG A C 1
ATOM 1331 O O . ARG A 1 174 ? -7.440 11.006 -12.573 1.00 93.88 174 ARG A O 1
ATOM 1338 N N . GLN A 1 175 ? -6.274 12.424 -13.861 1.00 92.88 175 GLN A N 1
ATOM 1339 C CA . GLN A 1 175 ? -5.802 11.402 -14.800 1.00 92.88 175 GLN A CA 1
ATOM 1340 C C . GLN A 1 175 ? -4.908 10.366 -14.109 1.00 92.88 175 GLN A C 1
ATOM 1342 O O . GLN A 1 175 ? -5.074 9.169 -14.335 1.00 92.88 175 GLN A O 1
ATOM 1347 N N . ALA A 1 176 ? -3.998 10.803 -13.232 1.00 92.12 176 ALA A N 1
ATOM 1348 C CA . ALA A 1 176 ? -3.157 9.894 -12.456 1.00 92.12 176 ALA A CA 1
ATOM 1349 C C . ALA A 1 176 ? -3.985 9.009 -11.505 1.00 92.12 176 ALA A C 1
ATOM 1351 O O . ALA A 1 176 ? -3.749 7.803 -11.436 1.00 92.12 176 ALA A O 1
ATOM 1352 N N . LEU A 1 177 ? -4.985 9.578 -10.822 1.00 95.12 177 LEU A N 1
ATOM 1353 C CA . LEU A 1 177 ? -5.915 8.831 -9.970 1.00 95.12 177 LEU A CA 1
ATOM 1354 C C . LEU A 1 177 ? -6.741 7.818 -10.779 1.00 95.12 177 LEU A C 1
ATOM 1356 O O . LEU A 1 177 ? -6.844 6.658 -10.383 1.00 95.12 177 LEU A O 1
ATOM 1360 N N . ALA A 1 178 ? -7.277 8.219 -11.935 1.00 94.81 178 ALA A N 1
ATOM 1361 C CA . ALA A 1 178 ? -8.013 7.326 -12.827 1.00 94.81 178 ALA A CA 1
ATOM 1362 C C . ALA A 1 178 ? -7.130 6.166 -13.319 1.00 94.81 178 ALA A C 1
ATOM 1364 O O . ALA A 1 178 ? -7.533 5.006 -13.247 1.00 94.81 178 ALA A O 1
ATOM 1365 N N . ALA A 1 179 ? -5.892 6.451 -13.735 1.00 94.56 179 ALA A N 1
ATOM 1366 C CA . ALA A 1 179 ? -4.933 5.422 -14.127 1.00 94.56 179 ALA A CA 1
ATOM 1367 C C . ALA A 1 179 ? -4.605 4.466 -12.965 1.00 94.56 179 ALA A C 1
ATOM 1369 O O . ALA A 1 179 ? -4.557 3.253 -13.169 1.00 94.56 179 ALA A O 1
ATOM 1370 N N . ALA A 1 180 ? -4.438 4.986 -11.744 1.00 95.38 180 ALA A N 1
ATOM 1371 C CA . ALA A 1 180 ? -4.182 4.188 -10.545 1.00 95.38 180 ALA A CA 1
ATOM 1372 C C . ALA A 1 180 ? -5.363 3.282 -10.144 1.00 95.38 180 ALA A C 1
ATOM 1374 O O . ALA A 1 180 ? -5.140 2.223 -9.558 1.00 95.38 180 ALA A O 1
ATOM 1375 N N . LEU A 1 181 ? -6.602 3.665 -10.472 1.00 94.25 181 LEU A N 1
ATOM 1376 C CA . LEU A 1 181 ? -7.792 2.828 -10.282 1.00 94.25 181 LEU A CA 1
ATOM 1377 C C . LEU A 1 181 ? -7.916 1.751 -11.365 1.00 94.25 181 LEU A C 1
ATOM 1379 O O . LEU A 1 181 ? -8.206 0.598 -11.054 1.00 94.25 181 LEU A O 1
ATOM 1383 N N . VAL A 1 182 ? -7.692 2.120 -12.628 1.00 95.25 182 VAL A N 1
ATOM 1384 C CA . VAL A 1 182 ? -8.008 1.269 -13.784 1.00 95.25 182 VAL A CA 1
ATOM 1385 C C . VAL A 1 182 ? -6.873 0.308 -14.126 1.00 95.25 182 VAL A C 1
ATOM 1387 O O . VAL A 1 182 ? -7.106 -0.892 -14.247 1.00 95.25 182 VAL A O 1
ATOM 1390 N N . VAL A 1 183 ? -5.634 0.788 -14.256 1.00 94.56 183 VAL A N 1
ATOM 1391 C CA . VAL A 1 183 ? -4.524 -0.031 -14.779 1.00 94.56 183 VAL A CA 1
ATOM 1392 C C . VAL A 1 183 ? -4.227 -1.239 -13.879 1.00 94.56 183 VAL A C 1
ATOM 1394 O O . VAL A 1 183 ? -4.180 -2.358 -14.395 1.00 94.56 183 VAL A O 1
ATOM 1397 N N . PRO A 1 184 ? -4.089 -1.095 -12.544 1.00 94.19 184 PRO A N 1
ATOM 1398 C CA . PRO A 1 184 ? -3.895 -2.252 -11.676 1.00 94.19 184 PRO A CA 1
ATOM 1399 C C . PRO A 1 184 ? -5.088 -3.214 -11.665 1.00 94.19 184 PRO A C 1
ATOM 1401 O O . PRO A 1 184 ? -4.870 -4.413 -11.503 1.00 94.19 184 PRO A O 1
ATOM 1404 N N . ALA A 1 185 ? -6.321 -2.713 -11.820 1.00 94.31 185 ALA A N 1
ATOM 1405 C CA . ALA A 1 185 ? -7.529 -3.538 -11.909 1.00 94.31 185 ALA A CA 1
ATOM 1406 C C . ALA A 1 185 ? -7.538 -4.377 -13.190 1.00 94.31 185 ALA A C 1
ATOM 1408 O O . ALA A 1 185 ? -7.778 -5.578 -13.139 1.00 94.31 185 ALA A O 1
ATOM 1409 N N . MET A 1 186 ? -7.196 -3.765 -14.325 1.00 95.06 186 MET A N 1
ATOM 1410 C CA . MET A 1 186 ? -7.061 -4.464 -15.601 1.00 95.06 186 MET A CA 1
ATOM 1411 C C . MET A 1 186 ? -5.999 -5.558 -15.530 1.00 95.06 186 MET A C 1
ATOM 1413 O O . MET A 1 186 ? -6.266 -6.696 -15.904 1.00 95.06 186 MET A O 1
ATOM 1417 N N . ILE A 1 187 ? -4.804 -5.229 -15.025 1.00 93.69 187 ILE A N 1
ATOM 1418 C CA . ILE A 1 187 ? -3.709 -6.198 -14.881 1.00 93.69 187 ILE A CA 1
ATOM 1419 C C . ILE A 1 187 ? -4.143 -7.379 -14.009 1.00 93.69 187 ILE A C 1
ATOM 1421 O O . ILE A 1 187 ? -3.874 -8.524 -14.365 1.00 93.69 187 ILE A O 1
ATOM 1425 N N . ASP A 1 188 ? -4.801 -7.106 -12.880 1.00 93.75 188 ASP A N 1
ATOM 1426 C CA . ASP A 1 188 ? -5.290 -8.148 -11.978 1.00 93.75 188 ASP A CA 1
ATOM 1427 C C . ASP A 1 188 ? -6.325 -9.047 -12.663 1.00 93.75 188 ASP A C 1
ATOM 1429 O O . ASP A 1 188 ? -6.163 -10.264 -12.676 1.00 93.75 188 ASP A O 1
ATOM 1433 N N . TRP A 1 189 ? -7.312 -8.453 -13.336 1.00 96.56 189 TRP A N 1
ATOM 1434 C CA . TRP A 1 189 ? -8.347 -9.182 -14.065 1.00 96.56 189 TRP A CA 1
ATOM 1435 C C . TRP A 1 189 ? -7.774 -10.098 -15.155 1.00 96.56 189 TRP A C 1
ATOM 1437 O O . TRP A 1 189 ? -8.168 -11.258 -15.266 1.00 96.56 189 TRP A O 1
ATOM 1447 N N . PHE A 1 190 ? -6.800 -9.623 -15.939 1.00 96.19 190 PHE A N 1
ATOM 1448 C CA . PHE A 1 190 ? -6.161 -10.448 -16.972 1.00 96.19 190 PHE A CA 1
ATOM 1449 C C . PHE A 1 190 ? -5.324 -11.597 -16.397 1.00 96.19 190 PHE A C 1
ATOM 1451 O O . PHE A 1 190 ? -5.197 -12.630 -17.057 1.00 96.19 190 PHE A O 1
ATOM 1458 N N . ARG A 1 191 ? -4.759 -11.424 -15.194 1.00 94.19 191 ARG A N 1
ATOM 1459 C CA . ARG A 1 191 ? -3.944 -12.439 -14.510 1.00 94.19 191 ARG A CA 1
ATOM 1460 C C . ARG A 1 191 ? -4.784 -13.493 -13.802 1.00 94.19 191 ARG A C 1
ATOM 1462 O O . ARG A 1 191 ? -4.443 -14.666 -13.873 1.00 94.19 191 ARG A O 1
ATOM 1469 N N . THR A 1 192 ? -5.839 -13.079 -13.107 1.00 94.38 192 THR A N 1
ATOM 1470 C CA . THR A 1 192 ? -6.655 -13.970 -12.267 1.00 94.38 192 THR A CA 1
ATOM 1471 C C . THR A 1 192 ? -7.876 -14.519 -12.995 1.00 94.38 192 THR A C 1
ATOM 1473 O O . THR A 1 192 ? -8.412 -15.535 -12.565 1.00 94.38 192 THR A O 1
ATOM 1476 N N . ARG A 1 193 ? -8.291 -13.881 -14.102 1.00 92.81 193 ARG A N 1
ATOM 1477 C CA . ARG A 1 193 ? -9.462 -14.248 -14.919 1.00 92.81 193 ARG A CA 1
ATOM 1478 C C . ARG A 1 193 ? -10.684 -14.572 -14.047 1.00 92.81 193 ARG A C 1
ATOM 1480 O O . ARG A 1 193 ? -11.213 -15.681 -14.112 1.00 92.81 193 ARG A O 1
ATOM 1487 N N . PRO A 1 194 ? -11.121 -13.622 -13.200 1.00 93.31 194 PRO A N 1
ATOM 1488 C CA . PRO A 1 194 ? -12.244 -13.853 -12.306 1.00 93.31 194 PRO A CA 1
ATOM 1489 C C . PRO A 1 194 ? -13.533 -14.055 -13.113 1.00 93.31 194 PRO A C 1
ATOM 1491 O O . PRO A 1 194 ? -13.638 -13.634 -14.262 1.00 93.31 194 PRO A O 1
ATOM 1494 N N . ALA A 1 195 ? -14.546 -14.651 -12.484 1.00 93.31 195 ALA A N 1
ATOM 1495 C CA . ALA A 1 195 ? -15.822 -14.948 -13.140 1.00 93.31 195 ALA A CA 1
ATOM 1496 C C . ALA A 1 195 ? -16.612 -13.699 -13.589 1.00 93.31 195 ALA A C 1
ATOM 1498 O O . ALA A 1 195 ? -17.523 -13.803 -14.405 1.00 93.31 195 ALA A O 1
ATOM 1499 N N . ASN A 1 196 ? -16.298 -12.515 -13.051 1.00 94.06 196 ASN A N 1
ATOM 1500 C CA . ASN A 1 196 ? -16.950 -11.263 -13.428 1.00 94.06 196 ASN A CA 1
ATOM 1501 C C . ASN A 1 196 ? -16.245 -10.577 -14.611 1.00 94.06 196 ASN A C 1
ATOM 1503 O O . ASN A 1 196 ? -15.075 -10.813 -14.901 1.00 94.06 196 ASN A O 1
ATOM 1507 N N . ASN A 1 197 ? -16.958 -9.684 -15.299 1.00 96.31 197 ASN A N 1
ATOM 1508 C CA . ASN A 1 197 ? -16.363 -8.888 -16.372 1.00 96.31 197 ASN A CA 1
ATOM 1509 C C . ASN A 1 197 ? -15.428 -7.789 -15.819 1.00 96.31 197 ASN A C 1
ATOM 1511 O O . ASN A 1 197 ? -15.488 -7.420 -14.641 1.00 96.31 197 ASN A O 1
ATOM 1515 N N . LEU A 1 198 ? -14.586 -7.234 -16.695 1.00 95.38 198 LEU A N 1
ATOM 1516 C CA . LEU A 1 198 ? -13.581 -6.227 -16.340 1.00 95.38 198 LEU A CA 1
ATOM 1517 C C . LEU A 1 198 ? -14.178 -4.961 -15.702 1.00 95.38 198 LEU A C 1
ATOM 1519 O O . LEU A 1 198 ? -13.589 -4.404 -14.772 1.00 95.38 198 LEU A O 1
ATOM 1523 N N . VAL A 1 199 ? -15.338 -4.503 -16.179 1.00 96.06 199 VAL A N 1
ATOM 1524 C CA . VAL A 1 199 ? -16.005 -3.300 -15.656 1.00 96.06 199 VAL A CA 1
ATOM 1525 C C . VAL A 1 199 ? -16.454 -3.542 -14.222 1.00 96.06 199 VAL A C 1
ATOM 1527 O O . VAL A 1 199 ? -16.115 -2.769 -13.330 1.00 96.06 199 VAL A O 1
ATOM 1530 N N . THR A 1 200 ? -17.144 -4.655 -13.976 1.00 95.25 200 THR A N 1
ATOM 1531 C CA . THR A 1 200 ? -17.596 -5.059 -12.644 1.00 95.25 200 THR A CA 1
ATOM 1532 C C . THR A 1 200 ? -16.416 -5.254 -11.693 1.00 95.25 200 THR A C 1
ATOM 1534 O O . THR A 1 200 ? -16.453 -4.756 -10.569 1.00 95.25 200 THR A O 1
ATOM 1537 N N . HIS A 1 201 ? -15.339 -5.906 -12.138 1.00 95.44 201 HIS A N 1
ATOM 1538 C CA . HIS A 1 201 ? -14.121 -6.071 -11.342 1.00 95.44 201 HIS A CA 1
ATOM 1539 C C . HIS A 1 201 ? -13.508 -4.719 -10.944 1.00 95.44 201 HIS A C 1
ATOM 1541 O O . HIS A 1 201 ? -13.215 -4.475 -9.771 1.00 95.44 201 HIS A O 1
ATOM 1547 N N . THR A 1 202 ? -13.366 -3.813 -11.913 1.00 95.81 202 THR A N 1
ATOM 1548 C CA . THR A 1 202 ? -12.806 -2.475 -11.686 1.00 95.81 202 THR A CA 1
ATOM 1549 C C . THR A 1 202 ? -13.693 -1.653 -10.751 1.00 95.81 202 THR A C 1
ATOM 1551 O O . THR A 1 202 ? -13.181 -1.007 -9.838 1.00 95.81 202 THR A O 1
ATOM 1554 N N . ALA A 1 203 ? -15.018 -1.726 -10.909 1.00 95.62 203 ALA A N 1
ATOM 1555 C CA . ALA A 1 203 ? -15.979 -1.044 -10.046 1.00 95.62 203 ALA A CA 1
ATOM 1556 C C . ALA A 1 203 ? -15.906 -1.537 -8.591 1.00 95.62 203 ALA A C 1
ATOM 1558 O O . ALA A 1 203 ? -15.845 -0.722 -7.671 1.00 95.62 203 ALA A O 1
ATOM 1559 N N . PHE A 1 204 ? -15.837 -2.854 -8.364 1.00 94.69 204 PHE A N 1
ATOM 1560 C CA . PHE A 1 204 ? -15.679 -3.408 -7.016 1.00 94.69 204 PHE A CA 1
ATOM 1561 C C . PHE A 1 204 ? -14.361 -2.995 -6.364 1.00 94.69 204 PHE A C 1
ATOM 1563 O O . PHE A 1 204 ? -14.338 -2.662 -5.178 1.00 94.69 204 PHE A O 1
ATOM 1570 N N . ARG A 1 205 ? -13.269 -2.964 -7.132 1.00 94.88 205 ARG A N 1
ATOM 1571 C CA . ARG A 1 205 ? -11.973 -2.506 -6.626 1.00 94.88 205 ARG A CA 1
ATOM 1572 C C . ARG A 1 205 ? -11.979 -1.017 -6.289 1.00 94.88 205 ARG A C 1
ATOM 1574 O O . ARG A 1 205 ? -11.446 -0.628 -5.251 1.00 94.88 205 ARG A O 1
ATOM 1581 N N . ALA A 1 206 ? -12.599 -0.193 -7.133 1.00 95.62 206 ALA A N 1
ATOM 1582 C CA . ALA A 1 206 ? -12.772 1.230 -6.866 1.00 95.62 206 ALA A CA 1
ATOM 1583 C C . ALA A 1 206 ? -13.614 1.462 -5.603 1.00 95.62 206 ALA A C 1
ATOM 1585 O O . ALA A 1 206 ? -13.250 2.295 -4.777 1.00 95.62 206 ALA A O 1
ATOM 1586 N N . LEU A 1 207 ? -14.679 0.678 -5.407 1.00 96.75 207 LEU A N 1
ATOM 1587 C CA . LEU A 1 207 ? -15.491 0.723 -4.195 1.00 96.75 207 LEU A CA 1
ATOM 1588 C C . LEU A 1 207 ? -14.696 0.320 -2.948 1.00 96.75 207 LEU A C 1
ATOM 1590 O O . LEU A 1 207 ? -14.805 0.996 -1.929 1.00 96.75 207 LEU A O 1
ATOM 1594 N N . ASP A 1 208 ? -13.899 -0.751 -3.013 1.00 96.19 208 ASP A N 1
ATOM 1595 C CA . ASP A 1 208 ? -13.033 -1.185 -1.907 1.00 96.19 208 ASP A CA 1
ATOM 1596 C C . ASP A 1 208 ? -12.081 -0.055 -1.495 1.00 96.19 208 ASP A C 1
ATOM 1598 O O . ASP A 1 208 ? -12.095 0.406 -0.351 1.00 96.19 208 ASP A O 1
ATOM 1602 N N . HIS A 1 209 ? -11.308 0.444 -2.461 1.00 96.75 209 HIS A N 1
ATOM 1603 C CA . HIS A 1 209 ? -10.289 1.457 -2.220 1.00 96.75 209 HIS A CA 1
ATOM 1604 C C . HIS A 1 209 ? -10.900 2.793 -1.789 1.00 96.75 209 HIS A C 1
ATOM 1606 O O . HIS A 1 209 ? -10.402 3.405 -0.848 1.00 96.75 209 HIS A O 1
ATOM 1612 N N . GLY A 1 210 ? -11.995 3.215 -2.424 1.00 97.31 210 GLY A N 1
ATOM 1613 C CA . GLY A 1 210 ? -12.706 4.444 -2.083 1.00 97.31 210 GLY A CA 1
ATOM 1614 C C . GLY A 1 210 ? -13.329 4.388 -0.690 1.00 97.31 210 GLY A C 1
ATOM 1615 O O . GLY A 1 210 ? -13.183 5.334 0.079 1.00 97.31 210 GLY A O 1
ATOM 1616 N N . SER A 1 211 ? -13.946 3.260 -0.326 1.00 98.00 211 SER A N 1
ATOM 1617 C CA . SER A 1 211 ? -14.514 3.065 1.015 1.00 98.00 211 SER A CA 1
ATOM 1618 C C . SER A 1 211 ? -13.425 3.066 2.083 1.00 98.00 211 SER A C 1
ATOM 1620 O O . SER A 1 211 ? -13.567 3.734 3.103 1.00 98.00 211 SER A O 1
ATOM 1622 N N . TYR A 1 212 ? -12.311 2.371 1.833 1.00 97.94 212 TYR A N 1
ATOM 1623 C CA . TYR A 1 212 ? -11.151 2.400 2.721 1.00 97.94 212 TYR A CA 1
ATOM 1624 C C . TYR A 1 212 ? -10.581 3.818 2.854 1.00 97.94 212 TYR A C 1
ATOM 1626 O O . TYR A 1 212 ? -10.352 4.275 3.968 1.00 97.94 212 TYR A O 1
ATOM 1634 N N . CYS A 1 213 ? -10.418 4.545 1.744 1.00 97.88 213 CYS A N 1
ATOM 1635 C CA . CYS A 1 213 ? -9.923 5.920 1.752 1.00 97.88 213 CYS A CA 1
ATOM 1636 C C . CYS A 1 213 ? -10.830 6.849 2.565 1.00 97.88 213 CYS A C 1
ATOM 1638 O O . CYS A 1 213 ? -10.339 7.576 3.425 1.00 97.88 213 CYS A O 1
ATOM 1640 N N . ALA A 1 214 ? -12.148 6.767 2.374 1.00 98.12 214 ALA A N 1
ATOM 1641 C CA . ALA A 1 214 ? -13.108 7.507 3.189 1.00 98.12 214 ALA A CA 1
ATOM 1642 C C . ALA A 1 214 ? -12.957 7.182 4.686 1.00 98.12 214 ALA A C 1
ATOM 1644 O O . ALA A 1 214 ? -12.993 8.088 5.517 1.00 98.12 214 ALA A O 1
ATOM 1645 N N . GLY A 1 215 ? -12.714 5.912 5.023 1.00 97.94 215 GLY A N 1
ATOM 1646 C CA . GLY A 1 215 ? -12.395 5.479 6.382 1.00 97.94 215 GLY A CA 1
ATOM 1647 C C . GLY A 1 215 ? -11.136 6.146 6.936 1.00 97.94 215 GLY A C 1
ATOM 1648 O O . GLY A 1 215 ? -11.187 6.728 8.016 1.00 97.94 215 GLY A O 1
ATOM 1649 N N . VAL A 1 216 ? -10.028 6.117 6.186 1.00 97.56 216 VAL A N 1
ATOM 1650 C CA . VAL A 1 216 ? -8.750 6.741 6.585 1.00 97.56 216 VAL A CA 1
ATOM 1651 C C . VAL A 1 216 ? -8.946 8.222 6.894 1.00 97.56 216 VAL A C 1
ATOM 1653 O O . VAL A 1 216 ? -8.530 8.689 7.952 1.00 97.56 216 VAL A O 1
ATOM 1656 N N . TRP A 1 217 ? -9.623 8.956 6.010 1.00 97.88 217 TRP A N 1
ATOM 1657 C CA . TRP A 1 217 ? -9.885 10.381 6.208 1.00 97.88 217 TRP A CA 1
ATOM 1658 C C . TRP A 1 217 ? -10.818 10.652 7.388 1.00 97.88 217 TRP A C 1
ATOM 1660 O O . TRP A 1 217 ? -10.569 11.581 8.149 1.00 97.88 217 TRP A O 1
ATOM 1670 N N . ALA A 1 218 ? -11.838 9.819 7.607 1.00 97.62 218 ALA A N 1
ATOM 1671 C CA . ALA A 1 218 ? -12.673 9.919 8.802 1.00 97.62 218 ALA A CA 1
ATOM 1672 C C . ALA A 1 218 ? -11.861 9.704 10.094 1.00 97.62 218 ALA A C 1
ATOM 1674 O O . ALA A 1 218 ? -12.098 10.394 11.084 1.00 97.62 218 ALA A O 1
ATOM 1675 N N . GLY A 1 219 ? -10.892 8.783 10.082 1.00 95.88 219 GLY A N 1
ATOM 1676 C CA . GLY A 1 219 ? -9.957 8.570 11.189 1.00 95.88 219 GLY A CA 1
ATOM 1677 C C . GLY A 1 219 ? -9.050 9.779 11.434 1.00 95.88 219 GLY A C 1
ATOM 1678 O O . GLY A 1 219 ? -8.932 10.225 12.571 1.00 95.88 219 GLY A O 1
ATOM 1679 N N . VAL A 1 220 ? -8.468 10.347 10.371 1.00 96.00 220 VAL A N 1
ATOM 1680 C CA . VAL A 1 220 ? -7.623 11.559 10.422 1.00 96.00 220 VAL A CA 1
ATOM 1681 C C . VAL A 1 220 ? -8.390 12.756 10.986 1.00 96.00 220 VAL A C 1
ATOM 1683 O O . VAL A 1 220 ? -7.889 13.449 11.865 1.00 96.00 220 VAL A O 1
ATOM 1686 N N . LEU A 1 221 ? -9.619 12.988 10.515 1.00 96.88 221 LEU A N 1
ATOM 1687 C CA . LEU A 1 221 ? -10.460 14.089 10.993 1.00 96.88 221 LEU A CA 1
ATOM 1688 C C . LEU A 1 221 ? -10.848 13.917 12.466 1.00 96.88 221 LEU A C 1
ATOM 1690 O O . LEU A 1 221 ? -10.886 14.895 13.202 1.00 96.88 221 LEU A O 1
ATOM 1694 N N . ARG A 1 222 ? -11.116 12.680 12.905 1.00 95.25 222 ARG A N 1
ATOM 1695 C CA . ARG A 1 222 ? -11.489 12.380 14.294 1.00 95.25 222 ARG A CA 1
ATOM 1696 C C . ARG A 1 222 ? -10.317 12.517 15.264 1.00 95.25 222 ARG A C 1
ATOM 1698 O O . ARG A 1 222 ? -10.520 12.963 16.385 1.00 95.25 222 ARG A O 1
ATOM 1705 N N . SER A 1 223 ? -9.119 12.104 14.854 1.00 94.00 223 SER A N 1
ATOM 1706 C CA . SER A 1 223 ? -7.921 12.157 15.699 1.00 94.00 223 SER A CA 1
ATOM 1707 C C . SER A 1 223 ? -7.191 13.500 15.638 1.00 94.00 223 SER A C 1
ATOM 1709 O O . SER A 1 223 ? -6.344 13.765 16.486 1.00 94.00 223 SER A O 1
ATOM 1711 N N . GLY A 1 224 ? -7.454 14.320 14.614 1.00 94.00 224 GLY A N 1
ATOM 1712 C CA . GLY A 1 224 ? -6.685 15.532 14.326 1.00 94.00 224 GLY A CA 1
ATOM 1713 C C . GLY A 1 224 ? -5.262 15.262 13.814 1.00 94.00 224 GLY A C 1
ATOM 1714 O O . GLY A 1 224 ? -4.471 16.195 13.699 1.00 94.00 224 GLY A O 1
ATOM 1715 N N . SER A 1 225 ? -4.914 14.008 13.499 1.00 92.94 225 SER A N 1
ATOM 1716 C CA . SER A 1 225 ? -3.563 13.608 13.094 1.00 92.94 225 SER A CA 1
ATOM 1717 C C . SER A 1 225 ? -3.514 13.106 11.656 1.00 92.94 225 SER A C 1
ATOM 1719 O O . SER A 1 225 ? -4.186 12.145 11.281 1.00 92.94 225 SER A O 1
ATOM 1721 N N . VAL A 1 226 ? -2.633 13.710 10.856 1.00 94.31 226 VAL A N 1
ATOM 1722 C CA . VAL A 1 226 ? 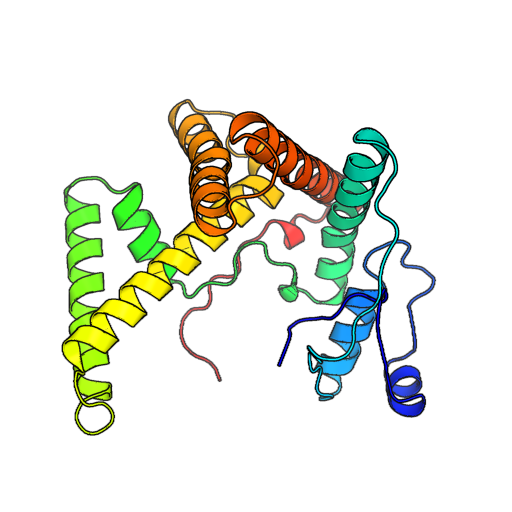-2.373 13.320 9.459 1.00 94.31 226 VAL A CA 1
ATOM 1723 C C . VAL A 1 226 ? -1.317 12.220 9.322 1.00 94.31 226 VAL A C 1
ATOM 1725 O O . VAL A 1 226 ? -0.960 11.867 8.201 1.00 94.31 226 VAL A O 1
ATOM 1728 N N . ALA A 1 227 ? -0.807 11.663 10.427 1.00 92.38 227 ALA A N 1
ATOM 1729 C CA . ALA A 1 227 ? 0.305 10.707 10.412 1.00 92.38 227 ALA A CA 1
ATOM 1730 C C . ALA A 1 227 ? 0.047 9.492 9.496 1.00 92.38 227 ALA A C 1
ATOM 1732 O O . ALA A 1 227 ? 0.927 9.093 8.733 1.00 92.38 227 ALA A O 1
ATOM 1733 N N . ALA A 1 228 ? -1.193 8.992 9.461 1.00 92.12 228 ALA A N 1
ATOM 1734 C CA . ALA A 1 228 ? -1.614 7.890 8.590 1.00 92.12 228 ALA A CA 1
ATOM 1735 C C . ALA A 1 228 ? -1.600 8.219 7.079 1.00 92.12 228 ALA A C 1
ATOM 1737 O O . ALA A 1 228 ? -1.760 7.325 6.249 1.00 92.12 228 ALA A O 1
ATOM 1738 N N . LEU A 1 229 ? -1.419 9.489 6.701 1.00 94.12 229 LEU A N 1
ATOM 1739 C CA . LEU A 1 229 ? -1.300 9.936 5.311 1.00 94.12 229 LEU A CA 1
ATOM 1740 C C . LEU A 1 229 ? 0.155 10.167 4.890 1.00 94.12 229 LEU A C 1
ATOM 1742 O O . LEU A 1 229 ? 0.418 10.307 3.695 1.00 94.12 229 LEU A O 1
ATOM 1746 N N . LEU A 1 230 ? 1.103 10.220 5.828 1.00 92.75 230 LEU A N 1
ATOM 1747 C CA . LEU A 1 230 ? 2.480 10.596 5.524 1.00 92.75 230 LEU A CA 1
ATOM 1748 C C . LEU A 1 230 ? 3.257 9.418 4.909 1.00 92.75 230 LEU A C 1
ATOM 1750 O O . LEU A 1 230 ? 3.288 8.326 5.488 1.00 92.75 230 LEU A O 1
ATOM 1754 N N . PRO A 1 231 ? 3.907 9.599 3.741 1.00 89.19 231 PRO A N 1
ATOM 1755 C CA . PRO A 1 231 ? 4.772 8.572 3.173 1.00 89.19 231 PRO A CA 1
ATOM 1756 C C . PRO A 1 231 ? 6.034 8.397 4.022 1.00 89.19 231 PRO A C 1
ATOM 1758 O O . PRO A 1 231 ? 6.607 9.374 4.504 1.00 89.19 231 PRO A O 1
ATOM 1761 N N . LYS A 1 232 ? 6.531 7.163 4.131 1.00 83.38 232 LYS A N 1
ATOM 1762 C CA . LYS A 1 232 ? 7.838 6.882 4.725 1.00 83.38 232 LYS A CA 1
ATOM 1763 C C . LYS A 1 232 ? 8.859 6.655 3.622 1.00 83.38 232 LYS A C 1
ATOM 1765 O O . LYS A 1 232 ? 8.906 5.603 2.984 1.00 83.38 232 LYS A O 1
ATOM 1770 N N . VAL A 1 233 ? 9.729 7.638 3.446 1.00 67.50 233 VAL A N 1
ATOM 1771 C CA . VAL A 1 233 ? 10.865 7.543 2.533 1.00 67.50 233 VAL A CA 1
ATOM 1772 C C . VAL A 1 233 ? 12.036 6.907 3.281 1.00 67.50 233 VAL A C 1
ATOM 1774 O O . VAL A 1 233 ? 12.643 7.534 4.144 1.00 67.50 233 VAL A O 1
ATOM 1777 N N . ARG A 1 234 ? 12.363 5.646 2.970 1.00 71.69 234 ARG A N 1
ATOM 1778 C CA . ARG A 1 234 ? 13.562 4.994 3.525 1.00 71.69 234 ARG A CA 1
ATOM 1779 C C . ARG A 1 234 ? 14.785 5.420 2.711 1.00 71.69 234 ARG A C 1
ATOM 1781 O O . ARG A 1 234 ? 14.892 5.082 1.528 1.00 71.69 234 ARG A O 1
ATOM 1788 N N . ILE A 1 235 ? 15.686 6.181 3.329 1.00 56.28 235 ILE A N 1
ATOM 1789 C CA . ILE A 1 235 ? 16.977 6.567 2.748 1.00 56.28 235 ILE A CA 1
ATOM 1790 C C . ILE A 1 235 ? 17.989 5.473 3.123 1.00 56.28 235 ILE A C 1
ATOM 1792 O O . ILE A 1 235 ? 18.563 5.499 4.202 1.00 56.28 235 ILE A O 1
ATOM 1796 N N . GLY A 1 236 ? 18.171 4.486 2.239 1.00 50.12 236 GLY A N 1
ATOM 1797 C CA . GLY A 1 236 ? 19.176 3.423 2.394 1.00 50.12 236 GLY A CA 1
ATOM 1798 C C . GLY A 1 236 ? 18.730 2.185 3.189 1.00 50.12 236 GLY A C 1
ATOM 1799 O O . GLY A 1 236 ? 17.760 2.213 3.945 1.00 50.12 236 GLY A O 1
ATOM 1800 N N . ASN A 1 237 ? 19.437 1.071 2.959 1.00 39.09 237 ASN A N 1
ATOM 1801 C CA . ASN A 1 237 ? 19.254 -0.190 3.680 1.00 39.09 237 ASN A CA 1
ATOM 1802 C C . ASN A 1 237 ? 19.833 -0.055 5.093 1.00 39.09 237 ASN A C 1
ATOM 1804 O O . ASN A 1 237 ? 21.016 -0.323 5.282 1.00 39.09 237 ASN A O 1
ATOM 1808 N N . ASN A 1 238 ? 19.001 0.291 6.071 1.00 29.28 238 ASN A N 1
ATOM 1809 C CA . ASN A 1 238 ? 19.244 -0.192 7.424 1.00 29.28 238 ASN A CA 1
ATOM 1810 C C . ASN A 1 238 ? 18.503 -1.522 7.575 1.00 29.28 238 ASN A C 1
ATOM 1812 O O . ASN A 1 238 ? 17.287 -1.594 7.374 1.00 29.28 238 ASN A O 1
ATOM 1816 N N . SER A 1 239 ? 19.329 -2.545 7.792 1.00 31.66 239 SER A N 1
ATOM 1817 C CA . SER A 1 239 ? 19.045 -3.909 8.249 1.00 31.66 239 SER A CA 1
ATOM 1818 C C . SER A 1 239 ? 17.855 -4.027 9.190 1.00 31.66 239 SER A C 1
ATOM 1820 O O . SER A 1 239 ? 17.787 -3.193 10.121 1.00 31.66 239 SER A O 1
#

=== Feature glossary ===
The record interleaves many kinds of information about one protein. Here is each kind framed as the question it answers.

Q: What does the local fold look like, residue by residue?
A: The Foldseek 3Di string encodes local tertiary geometry as a 20-letter alphabet — one character per residue — derived from the relative positions of nearby Cα atoms. Unlike the amino-acid sequence, 3Di is a direct function of the 3D structure, so two proteins with the same fold have similar 3Di strings even at low sequence identity.

Q: Which residues are in helices, strands, or loops?
A: The SS8 string is DSSP's per-residue secondary-structure call. α-helix (H) means an i→i+4 H-bond ladder; β-strand (E) means the residue participates in a β-sheet; 3₁₀ (G) and π (I) are tighter and wider helices; T/S are turns/bends; '-' is loop.

Q: How big and how compact is the whole molecule?
A: Radius of gyration (Rg) is the root-mean-square distance of Cα atoms from their centroid — a single number for overall size and compactness. A globular domain of N residues has Rg ≈ 2.2·N^0.38 Å; an extended or disordered chain has a much larger Rg. The Cα contact count is the number of residue pairs whose Cα atoms are within 8 Å and are more than four positions apart in sequence — a standard proxy for tertiary packing density. The bounding box is the smallest axis-aligned box enclosing all Cα atoms.

Q: Where is each backbone atom in 3D?
A: Structure coordinates are given as an mmCIF _atom_site loop: one row per atom with element, residue name, chain id, sequence number, and x/y/z position in Å. Only the four main-chain atoms per residue are included here; side chains are omitted to keep the record compact.

Q: What is the amino-acid chain?
A: Primary structure: the covalent order of the twenty standard amino acids along the backbone. Two proteins with the same sequence will (almost always) fold to the same structure; two with 30% identity often share a fold but not the details.

Q: What if only a Cα trace is available?
A: Three-state secondary structure (P-SEA) collapses the eight DSSP classes into helix (a), strand (b), and coil (c). P-SEA assigns these from Cα geometry alone — distances and angles — without requiring backbone oxygens, so it works on any Cα trace.

Q: What family and function is it annotated with?
A: Database cross-references. InterPro integrates a dozen domain/family signature databases into unified entries with residue-range hits. GO terms attach function/process/location labels with evidence codes. CATH codes position the fold in a four-level structural taxonomy. Organism is the NCBI-taxonomy species name.

Q: How confident is the AlphaFold model at each residue?
A: pLDDT is the predicted lDDT-Cα score: AlphaFold's confidence that the local environment of each residue (all inter-atomic distances within 15 Å) is correctly placed. It is a per-residue number between 0 and 100, with higher meaning more reliable.

Q: How mobile is each atom in the crystal?
A: B-factor (Debye–Waller factor) reflects atomic displacement in the crystal lattice. It is an experimental observable (units Å²), not a prediction; low values mean the atom is pinned down, high values mean it moves or is heterogeneous across the crystal.

Q: Which residues are buried vs exposed?
A: SASA measures how much of the protein is reachable by solvent. It is computed by rolling a water-sized probe over the atomic surface and summing the exposed area (Å²). Per-residue SASA distinguishes core (buried, low SASA) from surface (exposed, high SASA) residues; total SASA is a whole-molecule size measure.

Q: What do the diagnostic plots show?
A: Plot images: a contact map (which residues are close in 3D, as an N×N binary image), a Ramachandran scatter (backbone torsion angles, revealing secondary-structure composition at a glance), and — for AlphaFold structures — a PAE heatmap (pairwise prediction confidence).

Q: What known structures does this most resemble?
A: The Foldseek neighbor list gives the closest experimentally determined structures in the PDB, ranked by structural alignment. TM-score near 1 means near-identical fold; near 0.3 means only rough topology match. This is how one finds what a novel AlphaFold prediction most resembles in the solved-structure universe.

Q: Are the domains correctly placed relative to each other?
A: Predicted aligned error is AlphaFold's pairwise confidence. Unlike pLDDT (per-residue), PAE is per-residue-pair and captures whether two parts of the structure are correctly placed relative to each other. Units are ångströms of expected positional error.

Q: What do the rendered images show?
A: Structure images are PyMOL renders from six orthogonal camera directions. Cartoon representation draws helices as coils and strands as arrows; sticks shows the backbone as bonds; surface shows the solvent-excluded envelope. Rainbow coloring maps sequence position to hue (blue→red, N→C); chain coloring assigns a distinct color per polypeptide.

Q: What are the backbone torsion angles?
A: φ (phi) and ψ (psi) are the two rotatable backbone dihedrals per residue: φ is the C(i-1)–N–Cα–C torsion, ψ is the N–Cα–C–N(i+1) torsion, both in degrees on (−180°, 180°]. α-helical residues cluster near (−60°, −45°); β-strand residues near (−120°, +130°). A Ramachandran plot is simply a scatter of (φ, ψ) for every residue.